Protein AF-A0A450ZTS2-F1 (afdb_monomer_lite)

Sequence (269 aa):
MDINILQTMALLKTNWDKPERKDYMELFVPIVIQCIRLLEHEEVSSPSVQKQLTKHFGLSVPSNIVENILKRIQKRELLSAKNKILYRDNDAILYYENKNQFVTKRDGVVREYENLIRELSKFAKEHYQLTWNDTYTERCLFEYLDINGITIISSLTSGVPLKQVLRKGKEVKKDLFVVANFILETEKNRRDIFQYFDSIVQGNILASSIYLPDVGRVQKNSLTPNSTLILRLLYFLWVMQEKLSSKHARSCYYCWKVTMVGYIVLSTH

Structure (mmCIF, N/CA/C/O backbone):
data_AF-A0A450ZTS2-F1
#
_entry.id   AF-A0A450ZTS2-F1
#
loop_
_atom_site.group_PDB
_atom_site.id
_atom_site.type_symbol
_atom_site.label_atom_id
_atom_site.label_alt_id
_atom_site.label_comp_id
_atom_site.label_asym_id
_atom_site.label_entity_id
_atom_site.label_seq_id
_atom_site.pdbx_PDB_ins_code
_atom_site.Cartn_x
_atom_site.Cartn_y
_atom_site.Cartn_z
_atom_site.occupancy
_atom_site.B_iso_or_equiv
_atom_site.auth_seq_id
_atom_site.auth_comp_id
_atom_site.auth_asym_id
_atom_site.auth_atom_id
_atom_site.pdbx_PDB_model_num
ATOM 1 N N . MET A 1 1 ? 14.021 -0.660 4.573 1.00 65.06 1 MET A N 1
ATOM 2 C CA . MET A 1 1 ? 13.148 0.124 3.668 1.00 65.06 1 MET A CA 1
ATOM 3 C C . MET A 1 1 ? 11.869 -0.680 3.536 1.00 65.06 1 MET A C 1
ATOM 5 O O . MET A 1 1 ? 11.498 -1.104 2.453 1.00 65.06 1 MET A O 1
ATOM 9 N N . ASP A 1 2 ? 11.281 -1.018 4.671 1.00 77.25 2 ASP A N 1
ATOM 10 C CA . ASP A 1 2 ? 10.356 -2.139 4.740 1.00 77.25 2 ASP A CA 1
ATOM 11 C C . ASP A 1 2 ? 9.094 -1.521 5.300 1.00 77.25 2 ASP A C 1
ATOM 13 O O . ASP A 1 2 ? 9.140 -0.892 6.359 1.00 77.25 2 ASP A O 1
ATOM 17 N N . ILE A 1 3 ? 8.023 -1.587 4.521 1.00 81.19 3 ILE A N 1
ATOM 18 C CA . ILE A 1 3 ? 6.712 -1.131 4.955 1.00 81.19 3 ILE A CA 1
ATOM 19 C C . ILE A 1 3 ? 5.779 -2.332 4.964 1.00 81.19 3 ILE A C 1
ATOM 21 O O . ILE A 1 3 ? 5.902 -3.244 4.141 1.00 81.19 3 ILE A O 1
ATOM 25 N N . ASN A 1 4 ? 4.854 -2.356 5.913 1.00 81.38 4 ASN A N 1
ATOM 26 C CA . ASN A 1 4 ? 3.885 -3.434 5.990 1.00 81.38 4 ASN A CA 1
ATOM 27 C C . ASN A 1 4 ? 2.851 -3.328 4.855 1.00 81.38 4 ASN A C 1
ATOM 29 O O . ASN A 1 4 ? 2.799 -2.371 4.068 1.00 81.38 4 ASN A O 1
ATOM 33 N N . ILE A 1 5 ? 2.005 -4.349 4.759 1.00 81.12 5 ILE A N 1
ATOM 34 C CA . ILE A 1 5 ? 1.025 -4.440 3.682 1.00 81.12 5 ILE A CA 1
ATOM 35 C C . ILE A 1 5 ? -0.023 -3.319 3.756 1.00 81.12 5 ILE A C 1
ATOM 37 O O . ILE A 1 5 ? -0.417 -2.793 2.720 1.00 81.12 5 ILE A O 1
ATOM 41 N N . LEU A 1 6 ? -0.429 -2.887 4.956 1.00 82.81 6 LEU A N 1
ATOM 42 C CA . LEU A 1 6 ? -1.417 -1.818 5.146 1.00 82.81 6 LEU A CA 1
ATOM 43 C C . LEU A 1 6 ? -0.865 -0.449 4.722 1.00 82.81 6 LEU A C 1
ATOM 45 O O . LEU A 1 6 ? -1.539 0.302 4.014 1.00 82.81 6 LEU A O 1
ATOM 49 N N . GLN A 1 7 ? 0.388 -0.160 5.071 1.00 87.31 7 GLN A N 1
ATOM 50 C CA . GLN A 1 7 ? 1.131 1.009 4.600 1.00 87.31 7 GLN A CA 1
ATOM 51 C C . GLN A 1 7 ? 1.275 0.985 3.076 1.00 87.31 7 GLN A C 1
ATOM 53 O O . GLN A 1 7 ? 1.090 2.007 2.417 1.00 87.31 7 GLN A O 1
ATOM 58 N N . THR A 1 8 ? 1.535 -0.187 2.491 1.00 86.12 8 THR A N 1
ATOM 59 C CA . THR A 1 8 ? 1.580 -0.343 1.032 1.00 86.12 8 THR A CA 1
ATOM 60 C C . THR A 1 8 ? 0.238 -0.004 0.384 1.00 86.12 8 THR A C 1
ATOM 62 O O . THR A 1 8 ? 0.218 0.670 -0.647 1.00 86.12 8 THR A O 1
ATOM 65 N N . MET A 1 9 ? -0.889 -0.388 0.995 1.00 85.56 9 MET A N 1
ATOM 66 C CA . MET A 1 9 ? -2.215 -0.004 0.500 1.00 85.56 9 MET A CA 1
ATOM 67 C C . MET A 1 9 ? -2.402 1.514 0.507 1.00 85.56 9 MET A C 1
ATOM 69 O O . MET A 1 9 ? -2.724 2.096 -0.531 1.00 85.56 9 MET A O 1
ATOM 73 N N . ALA A 1 10 ? -2.133 2.174 1.633 1.00 87.00 10 ALA A N 1
ATOM 74 C CA . ALA A 1 10 ? -2.214 3.632 1.711 1.00 87.00 10 ALA A CA 1
ATOM 75 C C . ALA A 1 10 ? -1.299 4.314 0.674 1.00 87.00 10 ALA A C 1
ATOM 77 O O . ALA A 1 10 ? -1.728 5.235 -0.021 1.00 87.00 10 ALA A O 1
ATOM 78 N N . LEU A 1 11 ? -0.083 3.798 0.473 1.00 90.06 11 LEU A N 1
ATOM 79 C CA . LEU A 1 11 ? 0.853 4.309 -0.530 1.00 90.06 11 LEU A CA 1
ATOM 80 C C . LEU A 1 11 ? 0.322 4.169 -1.966 1.00 90.06 11 LEU A C 1
ATOM 82 O O . LEU A 1 11 ? 0.472 5.089 -2.776 1.00 90.06 11 LEU A O 1
ATOM 86 N N . LEU A 1 12 ? -0.330 3.049 -2.294 1.00 86.38 12 LEU A N 1
ATOM 87 C CA . LEU A 1 12 ? -0.992 2.862 -3.589 1.00 86.38 12 LEU A CA 1
ATOM 88 C C . LEU A 1 12 ? -2.111 3.885 -3.795 1.00 86.38 12 LEU A C 1
ATOM 90 O O . LEU A 1 12 ? -2.248 4.424 -4.897 1.00 86.38 12 LEU A O 1
ATOM 94 N N . LYS A 1 13 ? -2.864 4.220 -2.741 1.00 85.75 13 LYS A N 1
ATOM 95 C CA . LYS A 1 13 ? -3.858 5.293 -2.808 1.00 85.75 13 LYS A CA 1
ATOM 96 C C . LYS A 1 13 ? -3.215 6.664 -3.028 1.00 85.75 13 LYS A C 1
ATOM 98 O O . LYS A 1 13 ? -3.657 7.402 -3.906 1.00 85.75 13 LYS A O 1
ATOM 103 N N . THR A 1 14 ? -2.125 6.989 -2.339 1.00 86.31 14 THR A N 1
ATOM 104 C CA . THR A 1 14 ? -1.389 8.241 -2.584 1.00 86.31 14 THR A CA 1
ATOM 105 C C . THR A 1 14 ? -0.875 8.328 -4.027 1.00 86.31 14 THR A C 1
ATOM 107 O O . THR A 1 14 ? -0.921 9.391 -4.651 1.00 86.31 14 THR A O 1
ATOM 110 N N . ASN A 1 15 ? -0.421 7.209 -4.604 1.00 83.88 15 ASN A N 1
ATOM 111 C CA . ASN A 1 15 ? -0.039 7.149 -6.017 1.00 83.88 15 ASN A CA 1
ATOM 112 C C . ASN A 1 15 ? -1.241 7.346 -6.948 1.00 83.88 15 ASN A C 1
ATOM 114 O O . ASN A 1 15 ? -1.098 7.984 -7.994 1.00 83.88 15 ASN A O 1
ATOM 118 N N . TRP A 1 16 ? -2.419 6.850 -6.560 1.00 80.12 16 TRP A N 1
ATOM 11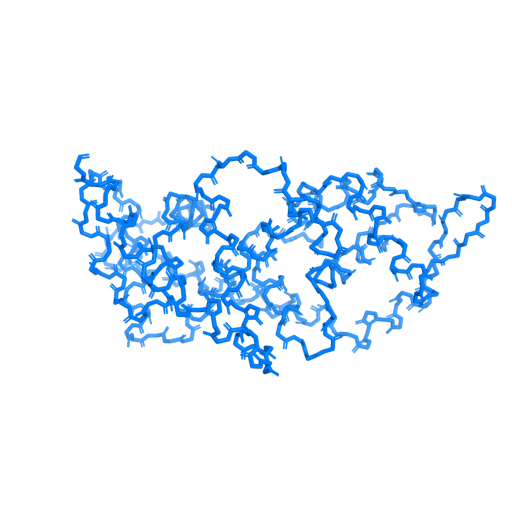9 C CA . TRP A 1 16 ? -3.655 7.062 -7.306 1.00 80.12 16 TRP A CA 1
ATOM 120 C C . TRP A 1 16 ? -4.045 8.519 -7.364 1.00 80.12 16 TRP A C 1
ATOM 122 O O . TRP A 1 16 ? -4.555 8.946 -8.383 1.00 80.12 16 TRP A O 1
ATOM 132 N N . ASP A 1 17 ? -3.818 9.328 -6.340 1.00 75.19 17 ASP A N 1
ATOM 133 C CA . ASP A 1 17 ? -4.311 10.709 -6.365 1.00 75.19 17 ASP A CA 1
ATOM 134 C C . ASP A 1 17 ? -3.565 11.623 -7.336 1.00 75.19 17 ASP A C 1
ATOM 136 O O . ASP A 1 17 ? -4.068 12.692 -7.687 1.00 75.19 17 ASP A O 1
ATOM 140 N N . LYS A 1 18 ? -2.441 11.156 -7.892 1.00 72.38 18 LYS A N 1
ATOM 141 C CA . LYS A 1 18 ? -1.689 11.894 -8.904 1.00 72.38 18 LYS A CA 1
ATOM 142 C C . LYS A 1 18 ? -2.529 12.142 -10.173 1.00 72.38 18 LYS A C 1
ATOM 144 O O . LYS A 1 18 ? -3.159 11.210 -10.694 1.00 72.38 18 LYS A O 1
ATOM 149 N N . PRO A 1 19 ? -2.520 13.374 -10.713 1.00 61.62 19 PRO A N 1
ATOM 150 C CA . PRO A 1 19 ? -3.259 13.719 -11.929 1.00 61.62 19 PRO A CA 1
ATOM 151 C C . PRO A 1 19 ? -2.669 13.079 -13.197 1.00 61.62 19 PRO A C 1
ATOM 153 O O . PRO A 1 19 ? -3.394 12.841 -14.151 1.00 61.62 19 PRO A O 1
ATOM 156 N N . GLU A 1 20 ? -1.379 12.744 -13.194 1.00 63.22 20 GLU A N 1
ATOM 157 C CA . GLU A 1 20 ? -0.621 12.273 -14.368 1.00 63.22 20 GLU A CA 1
ATOM 158 C C . GLU A 1 20 ? -0.814 10.780 -14.699 1.00 63.22 20 GLU A C 1
ATOM 160 O O . GLU A 1 20 ? -0.213 10.262 -15.645 1.00 63.22 20 GLU A O 1
ATOM 165 N N . ARG A 1 21 ? -1.628 10.056 -13.921 1.00 66.44 21 ARG A N 1
ATOM 166 C CA . ARG A 1 21 ? -1.840 8.616 -14.113 1.00 66.44 21 ARG A CA 1
ATOM 167 C C . ARG A 1 21 ? -2.665 8.341 -15.372 1.00 66.44 21 ARG A C 1
ATOM 169 O O . ARG A 1 21 ? -3.696 8.968 -15.599 1.00 66.44 21 ARG A O 1
ATOM 176 N N . LYS A 1 22 ? -2.231 7.362 -16.164 1.00 64.81 22 LYS A N 1
ATOM 177 C CA . LYS A 1 22 ? -2.916 6.948 -17.401 1.00 64.81 22 LYS A CA 1
ATOM 178 C C . LYS A 1 22 ? -3.795 5.714 -17.207 1.00 64.81 22 LYS A C 1
ATOM 180 O O . LYS A 1 22 ? -4.845 5.608 -17.826 1.00 64.81 22 LYS A O 1
ATOM 185 N N . ASP A 1 23 ? -3.369 4.798 -16.343 1.00 71.69 23 ASP A N 1
ATOM 186 C CA . ASP A 1 23 ? -4.079 3.565 -16.006 1.00 71.69 23 ASP A CA 1
ATOM 187 C C . ASP A 1 23 ? -3.693 3.089 -14.595 1.00 71.69 23 ASP A C 1
ATOM 189 O O . ASP A 1 23 ? -2.959 3.767 -13.878 1.00 71.69 23 ASP A O 1
ATOM 193 N N . TYR A 1 24 ? -4.210 1.938 -14.167 1.00 72.88 24 TYR A N 1
ATOM 194 C CA . TYR A 1 24 ? -3.949 1.387 -12.836 1.00 72.88 24 TYR A CA 1
ATOM 195 C C . TYR A 1 24 ? -2.559 0.756 -12.684 1.00 72.88 24 TYR A C 1
ATOM 197 O O . TYR A 1 24 ? -2.055 0.684 -11.567 1.00 72.88 24 TYR A O 1
ATOM 205 N N . MET A 1 25 ? -1.894 0.350 -13.772 1.00 79.06 25 MET A N 1
ATOM 206 C CA . MET A 1 25 ? -0.525 -0.181 -13.696 1.00 79.06 25 MET A CA 1
ATOM 207 C C . MET A 1 25 ? 0.465 0.910 -13.273 1.00 79.06 25 MET A C 1
ATOM 209 O O . MET A 1 25 ? 1.462 0.628 -12.608 1.00 79.06 25 MET A O 1
ATOM 213 N N . GLU A 1 26 ? 0.160 2.170 -13.595 1.00 82.06 26 GLU A N 1
ATOM 214 C CA . GLU A 1 26 ? 0.927 3.351 -13.177 1.00 82.06 26 GLU A CA 1
ATOM 215 C C . GLU A 1 26 ? 1.074 3.488 -11.655 1.00 82.06 26 GLU A C 1
ATOM 217 O O . GLU A 1 26 ? 2.061 4.053 -11.184 1.00 82.06 26 GLU A O 1
ATOM 222 N N . LEU A 1 27 ? 0.146 2.920 -10.878 1.00 83.31 27 LEU A N 1
ATOM 223 C CA . LEU A 1 27 ? 0.199 2.904 -9.412 1.00 83.31 27 LEU A CA 1
ATOM 224 C C . LEU A 1 27 ? 1.424 2.184 -8.863 1.00 83.31 27 LEU A C 1
ATOM 226 O O . LEU A 1 27 ? 1.979 2.578 -7.834 1.00 83.31 27 LEU A O 1
ATOM 230 N N . PHE A 1 28 ? 1.822 1.122 -9.557 1.00 87.88 28 PHE A N 1
ATOM 231 C CA . PHE A 1 28 ? 2.874 0.214 -9.130 1.00 87.88 28 PHE A CA 1
ATOM 232 C C . PHE A 1 28 ? 4.242 0.647 -9.642 1.00 87.88 28 PHE A C 1
ATOM 234 O O . PHE A 1 28 ? 5.249 0.229 -9.081 1.00 87.88 28 PHE A O 1
ATOM 241 N N . VAL A 1 29 ? 4.306 1.514 -10.660 1.00 92.12 29 VAL A N 1
ATOM 242 C CA . VAL A 1 29 ? 5.578 1.947 -11.255 1.00 92.12 29 VAL A CA 1
ATOM 243 C C . VAL A 1 29 ? 6.544 2.534 -10.214 1.00 92.12 29 VAL A C 1
ATOM 245 O O . VAL A 1 29 ? 7.682 2.069 -10.172 1.00 92.12 29 VAL A O 1
ATOM 248 N N . PRO A 1 30 ? 6.146 3.475 -9.331 1.00 92.69 30 PRO A N 1
ATOM 249 C CA . PRO A 1 30 ? 7.068 4.018 -8.334 1.00 92.69 30 PRO A CA 1
ATOM 250 C C . PRO A 1 30 ? 7.583 2.960 -7.349 1.00 92.69 30 PRO A C 1
ATOM 252 O O . PRO A 1 30 ? 8.737 3.017 -6.943 1.00 92.69 30 PRO A O 1
ATOM 255 N N . ILE A 1 31 ? 6.746 1.980 -6.996 1.00 92.94 31 ILE A N 1
ATOM 256 C CA . ILE A 1 31 ? 7.109 0.882 -6.090 1.00 92.94 31 ILE A CA 1
ATOM 257 C C . ILE A 1 31 ? 8.092 -0.072 -6.782 1.00 92.94 31 ILE A C 1
ATOM 259 O O . ILE A 1 31 ? 9.118 -0.429 -6.211 1.00 92.94 31 ILE A O 1
ATOM 263 N N . VAL A 1 32 ? 7.826 -0.438 -8.039 1.00 95.12 32 VAL A N 1
ATOM 264 C CA . VAL A 1 32 ? 8.713 -1.312 -8.818 1.00 95.12 32 VAL A CA 1
ATOM 265 C C . VAL A 1 32 ? 10.077 -0.661 -9.051 1.00 95.12 32 VAL A C 1
ATOM 267 O O . VAL A 1 32 ? 11.090 -1.348 -8.961 1.00 95.12 32 VAL A O 1
ATOM 270 N N . ILE A 1 33 ? 10.133 0.653 -9.283 1.00 95.62 33 ILE A N 1
ATOM 271 C CA . ILE A 1 33 ? 11.403 1.388 -9.405 1.00 95.62 33 ILE A CA 1
ATOM 272 C C . ILE A 1 33 ? 12.232 1.282 -8.117 1.00 95.62 33 ILE A C 1
ATOM 274 O O . ILE A 1 33 ? 13.426 0.992 -8.186 1.00 95.62 33 ILE A O 1
ATOM 278 N N . GLN A 1 34 ? 11.603 1.401 -6.945 1.00 94.19 34 GLN A N 1
ATOM 279 C CA . GLN A 1 34 ? 12.300 1.196 -5.669 1.00 94.19 34 GLN A CA 1
ATOM 280 C C . GLN A 1 34 ? 12.817 -0.234 -5.525 1.00 94.19 34 GLN A C 1
ATOM 282 O O . GLN A 1 34 ? 13.963 -0.440 -5.134 1.00 94.19 34 GLN A O 1
ATOM 287 N N . CYS A 1 35 ? 12.012 -1.231 -5.899 1.00 95.00 35 CYS A N 1
ATOM 288 C CA . CYS A 1 35 ? 12.448 -2.625 -5.916 1.00 95.00 35 CYS A CA 1
ATOM 289 C C . CYS A 1 35 ? 13.667 -2.844 -6.825 1.00 95.00 35 CYS A C 1
ATOM 291 O O . CYS A 1 35 ? 14.579 -3.569 -6.440 1.00 95.00 35 CYS A O 1
ATOM 293 N N . ILE A 1 36 ? 13.714 -2.195 -7.994 1.00 96.62 36 ILE A N 1
ATOM 294 C CA . ILE A 1 36 ? 14.863 -2.242 -8.913 1.00 96.62 36 ILE A CA 1
ATOM 295 C C . ILE A 1 36 ? 16.114 -1.634 -8.265 1.00 96.62 36 ILE A C 1
ATOM 297 O O . ILE A 1 36 ? 17.208 -2.189 -8.387 1.00 96.62 36 ILE A O 1
ATOM 301 N N . ARG A 1 37 ? 15.971 -0.520 -7.538 1.00 93.88 37 ARG A N 1
ATOM 302 C CA . ARG A 1 37 ? 17.083 0.128 -6.825 1.00 93.88 37 ARG A CA 1
ATOM 303 C C . ARG A 1 37 ? 17.674 -0.755 -5.723 1.00 93.88 37 ARG A C 1
ATOM 305 O O . ARG A 1 37 ? 18.867 -0.686 -5.453 1.00 93.88 37 ARG A O 1
ATOM 312 N N . LEU A 1 38 ? 16.848 -1.593 -5.102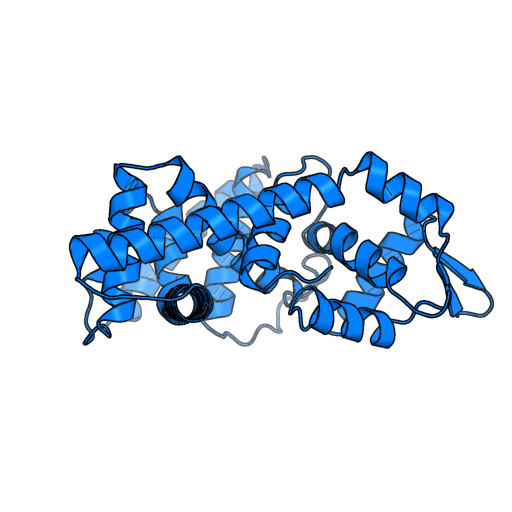 1.00 92.62 38 LEU A N 1
ATOM 313 C CA . LEU A 1 38 ? 17.260 -2.526 -4.049 1.00 92.62 38 LEU A CA 1
ATOM 314 C C . LEU A 1 38 ? 17.912 -3.814 -4.571 1.00 92.62 38 LEU A C 1
ATOM 316 O O . LEU A 1 38 ? 18.334 -4.645 -3.768 1.00 92.62 38 LEU A O 1
ATOM 320 N N . LEU A 1 39 ? 17.978 -4.021 -5.890 1.00 95.00 39 LEU A N 1
ATOM 321 C CA . LEU A 1 39 ? 18.657 -5.186 -6.452 1.00 95.00 39 LEU A CA 1
ATOM 322 C C . LEU A 1 39 ? 20.164 -5.129 -6.173 1.00 95.00 39 LEU A C 1
ATOM 324 O O . LEU A 1 39 ? 20.788 -4.070 -6.270 1.00 95.00 39 LEU A O 1
ATOM 328 N N . GLU A 1 40 ? 20.734 -6.291 -5.857 1.00 90.75 40 GLU A N 1
ATOM 329 C CA . GLU A 1 40 ? 22.172 -6.471 -5.612 1.00 90.75 40 GLU A CA 1
ATOM 330 C C . GLU A 1 40 ? 22.994 -6.288 -6.894 1.00 90.75 40 GLU A C 1
ATOM 332 O O . GLU A 1 40 ? 24.114 -5.786 -6.856 1.00 90.75 40 GLU A O 1
ATOM 337 N N . HIS A 1 41 ? 22.413 -6.649 -8.037 1.00 92.06 41 HIS A N 1
ATOM 338 C CA . HIS A 1 41 ? 23.028 -6.537 -9.354 1.00 92.06 41 HIS A CA 1
ATOM 339 C C . HIS A 1 41 ? 22.265 -5.537 -10.226 1.00 92.06 41 HIS A C 1
ATOM 341 O O . HIS A 1 41 ? 21.083 -5.268 -10.005 1.00 92.06 41 HIS A O 1
ATOM 347 N N . GLU A 1 42 ? 22.945 -4.992 -11.235 1.00 93.38 42 GLU A N 1
ATOM 348 C CA . GLU A 1 42 ? 22.344 -4.047 -12.185 1.00 93.38 42 GLU A CA 1
ATOM 349 C C . GLU A 1 42 ? 21.330 -4.707 -13.124 1.00 93.38 42 GLU A C 1
ATOM 351 O O . GLU A 1 42 ? 20.466 -4.026 -13.677 1.00 93.38 42 GLU A O 1
ATOM 356 N N . GLU A 1 43 ? 21.429 -6.027 -13.286 1.00 96.00 43 GLU A N 1
ATOM 357 C CA . GLU A 1 43 ? 20.511 -6.827 -14.085 1.00 96.00 43 GLU A CA 1
ATOM 358 C C . GLU A 1 43 ? 19.121 -6.875 -13.449 1.00 96.00 43 GLU A C 1
ATOM 360 O O . GLU A 1 43 ? 18.922 -7.282 -12.299 1.00 96.00 43 GLU A O 1
ATOM 365 N N . VAL A 1 44 ? 18.127 -6.484 -14.240 1.00 97.25 44 VAL A N 1
ATOM 366 C CA . VAL A 1 44 ? 16.729 -6.424 -13.835 1.00 97.25 44 VAL A CA 1
ATOM 367 C C . VAL A 1 44 ? 15.971 -7.569 -14.485 1.00 97.25 44 VAL A C 1
ATOM 369 O O . VAL A 1 44 ? 15.891 -7.687 -15.706 1.00 97.25 44 VAL A O 1
ATOM 372 N N . SER A 1 45 ? 15.352 -8.398 -13.651 1.00 95.31 45 SER A N 1
ATOM 373 C CA . SER A 1 45 ? 14.499 -9.498 -14.089 1.00 95.31 45 SER A CA 1
ATOM 374 C C . SER A 1 45 ? 13.168 -9.444 -13.348 1.00 95.31 45 SER A C 1
ATOM 376 O O . SER A 1 45 ? 13.084 -8.935 -12.229 1.00 95.31 45 SER A O 1
ATOM 378 N N . SER A 1 46 ? 12.115 -9.990 -13.952 1.00 94.12 46 SER A N 1
ATOM 379 C CA . SER A 1 46 ? 10.824 -10.093 -13.268 1.00 94.12 46 SER A CA 1
ATOM 380 C C . SER A 1 46 ? 10.919 -10.879 -11.945 1.00 94.12 46 SER A C 1
ATOM 382 O O . SER A 1 46 ? 10.483 -10.340 -10.924 1.00 94.12 46 SER A O 1
ATOM 384 N N . PRO A 1 47 ? 11.576 -12.060 -11.881 1.00 93.62 47 PRO A N 1
ATOM 385 C CA . PRO A 1 47 ? 11.719 -12.799 -10.624 1.00 93.62 47 PRO A CA 1
ATOM 386 C C . PRO A 1 47 ? 12.456 -12.021 -9.530 1.00 93.62 47 PRO A C 1
ATOM 388 O O . PRO A 1 47 ? 12.041 -12.045 -8.368 1.00 93.62 47 PRO A O 1
ATOM 391 N N . SER A 1 48 ? 13.528 -11.299 -9.882 1.00 95.62 48 SER A N 1
ATOM 392 C CA . SER A 1 48 ? 14.278 -10.511 -8.898 1.00 95.62 48 SER A CA 1
ATOM 393 C C . SER A 1 48 ? 13.433 -9.362 -8.342 1.00 95.62 48 SER A C 1
ATOM 395 O O . SER A 1 48 ? 13.417 -9.148 -7.131 1.00 95.62 48 SER A O 1
ATOM 397 N N . VAL A 1 49 ? 12.643 -8.696 -9.186 1.00 95.75 49 VAL A N 1
ATOM 398 C CA . VAL A 1 49 ? 11.708 -7.642 -8.766 1.00 95.75 49 VAL A CA 1
ATOM 399 C C . VAL A 1 49 ? 10.546 -8.194 -7.933 1.00 95.75 49 VAL A C 1
ATOM 401 O O . VAL A 1 49 ? 10.213 -7.597 -6.911 1.00 95.75 49 VAL A O 1
ATOM 404 N N . GLN A 1 50 ? 9.956 -9.339 -8.301 1.00 89.25 50 GLN A N 1
ATOM 405 C CA . GLN A 1 50 ? 8.902 -9.994 -7.508 1.00 89.25 50 GLN A CA 1
ATOM 406 C C . GLN A 1 50 ? 9.372 -10.280 -6.079 1.00 89.25 50 GLN A C 1
ATOM 408 O O . GLN A 1 50 ? 8.659 -9.975 -5.121 1.00 89.25 50 GLN A O 1
ATOM 413 N N . LYS A 1 51 ? 10.598 -10.801 -5.926 1.00 89.69 51 LYS A N 1
ATOM 414 C CA . LYS A 1 51 ? 11.196 -11.057 -4.610 1.00 89.69 51 LYS A CA 1
ATOM 415 C C . LYS A 1 51 ? 11.265 -9.780 -3.769 1.00 89.69 51 LYS A C 1
ATOM 417 O O . LYS A 1 51 ? 10.907 -9.810 -2.594 1.00 89.69 51 LYS A O 1
ATOM 422 N N . GLN A 1 52 ? 11.677 -8.660 -4.365 1.00 94.00 52 GLN A N 1
ATOM 423 C CA . GLN A 1 52 ? 11.745 -7.376 -3.662 1.00 94.00 52 GLN A CA 1
ATOM 424 C C . GLN A 1 52 ? 10.357 -6.802 -3.341 1.00 94.00 52 GLN A C 1
ATOM 426 O O . GLN A 1 52 ? 10.170 -6.261 -2.254 1.00 94.00 52 GLN A O 1
ATOM 431 N N . LEU A 1 53 ? 9.374 -6.951 -4.237 1.00 84.62 53 LEU A N 1
ATOM 432 C CA . LEU A 1 53 ? 7.986 -6.531 -3.999 1.00 84.62 53 LEU A CA 1
ATOM 433 C C . LEU A 1 53 ? 7.378 -7.258 -2.797 1.00 84.62 53 LEU A C 1
ATOM 435 O O . LEU A 1 53 ? 6.780 -6.629 -1.926 1.00 84.62 53 LEU A O 1
ATOM 439 N N . THR A 1 54 ? 7.568 -8.574 -2.716 1.00 80.62 54 THR A N 1
ATOM 440 C CA . THR A 1 54 ? 7.082 -9.355 -1.575 1.00 80.62 54 THR A CA 1
ATOM 441 C C . THR A 1 54 ? 7.839 -8.994 -0.301 1.00 80.62 54 THR A C 1
ATOM 443 O O . THR A 1 54 ? 7.213 -8.767 0.730 1.00 80.62 54 THR A O 1
ATOM 446 N N . LYS A 1 55 ? 9.170 -8.877 -0.368 1.00 84.38 55 LYS A N 1
ATOM 447 C CA . LYS A 1 55 ? 10.010 -8.594 0.802 1.00 84.38 55 LYS A CA 1
ATOM 448 C C . LYS A 1 55 ? 9.755 -7.212 1.414 1.00 84.38 55 LYS A C 1
ATOM 450 O O . LYS A 1 55 ? 9.648 -7.110 2.628 1.00 84.38 55 LYS A O 1
ATOM 455 N N . HIS A 1 56 ? 9.684 -6.163 0.595 1.00 86.56 56 HIS A N 1
ATOM 456 C CA . HIS A 1 56 ? 9.670 -4.775 1.079 1.00 86.56 56 HIS A CA 1
ATOM 457 C C . HIS A 1 56 ? 8.278 -4.134 1.117 1.00 86.56 56 HIS A C 1
ATOM 459 O O . HIS A 1 56 ? 8.103 -3.126 1.799 1.00 86.56 56 HIS A O 1
ATOM 465 N N . PHE A 1 57 ? 7.307 -4.708 0.396 1.00 82.25 57 PHE A N 1
ATOM 466 C CA . PHE A 1 57 ? 5.950 -4.163 0.260 1.00 82.25 57 PHE A CA 1
ATOM 467 C C . PHE A 1 57 ? 4.842 -5.199 0.528 1.00 82.25 57 PHE A C 1
ATOM 469 O O . PHE A 1 57 ? 3.659 -4.877 0.451 1.00 82.25 57 PHE A O 1
ATOM 476 N N . GLY A 1 58 ? 5.184 -6.466 0.797 1.00 76.88 58 GLY A N 1
ATOM 477 C CA . GLY A 1 58 ? 4.203 -7.537 1.012 1.00 76.88 58 GLY A CA 1
ATOM 478 C C . GLY A 1 58 ? 3.348 -7.878 -0.218 1.00 76.88 58 GLY A C 1
ATOM 479 O O . GLY A 1 58 ? 2.347 -8.582 -0.094 1.00 76.88 58 GLY A O 1
ATOM 480 N N . LEU A 1 59 ? 3.708 -7.388 -1.411 1.00 78.88 59 LEU A N 1
ATOM 481 C CA . LEU A 1 59 ? 2.929 -7.592 -2.634 1.00 78.88 59 LEU A CA 1
ATOM 482 C C . LEU A 1 59 ? 3.374 -8.863 -3.363 1.00 78.88 59 LEU A C 1
ATOM 484 O O . LEU A 1 59 ? 4.529 -8.993 -3.774 1.00 78.88 59 LEU A O 1
ATOM 488 N N . SER A 1 60 ? 2.429 -9.778 -3.584 1.00 75.88 60 SER A N 1
ATOM 489 C CA . SER A 1 60 ? 2.622 -10.956 -4.436 1.00 75.88 60 SER A CA 1
ATOM 490 C C . SER A 1 60 ? 2.089 -10.673 -5.840 1.00 75.88 60 SER A C 1
ATOM 492 O O . SER A 1 60 ? 0.923 -10.897 -6.144 1.00 75.88 60 SER A O 1
ATOM 494 N N . VAL A 1 61 ? 2.930 -10.100 -6.700 1.00 77.19 61 VAL A N 1
ATOM 495 C CA . VAL A 1 61 ? 2.528 -9.704 -8.059 1.00 77.19 61 VAL A CA 1
ATOM 496 C C . VAL A 1 61 ? 2.914 -10.793 -9.060 1.00 77.19 61 VAL A C 1
ATOM 498 O O . VAL A 1 61 ? 4.069 -11.207 -9.038 1.00 77.19 61 VAL A O 1
ATOM 501 N N . PRO A 1 62 ? 2.028 -11.237 -9.972 1.00 78.81 62 PRO A N 1
ATOM 502 C CA . PRO A 1 62 ? 2.377 -12.203 -11.018 1.00 78.81 62 PRO A CA 1
ATOM 503 C C . PRO A 1 62 ? 3.476 -11.708 -11.981 1.00 78.81 62 PRO A C 1
ATOM 505 O O . PRO A 1 62 ? 3.515 -10.528 -12.335 1.00 78.81 62 PRO A O 1
ATOM 508 N N . SER A 1 63 ? 4.344 -12.614 -12.458 1.00 83.88 63 SER A N 1
ATOM 509 C CA . SER A 1 63 ? 5.528 -12.259 -13.273 1.00 83.88 63 SER A CA 1
ATOM 510 C C . SER A 1 63 ? 5.166 -11.511 -14.557 1.00 83.88 63 SER A C 1
ATOM 512 O O . SER A 1 63 ? 5.789 -10.511 -14.894 1.00 83.88 63 SER A O 1
ATOM 514 N N . ASN A 1 64 ? 4.111 -11.938 -15.250 1.00 82.12 64 ASN A N 1
ATOM 515 C CA . ASN A 1 64 ? 3.628 -11.280 -16.465 1.00 82.12 64 ASN A CA 1
ATOM 516 C C . ASN A 1 64 ? 3.223 -9.812 -16.225 1.00 82.12 64 ASN A C 1
ATOM 518 O O . ASN A 1 64 ? 3.396 -8.967 -17.105 1.00 82.12 64 ASN A O 1
ATOM 522 N N . ILE A 1 65 ? 2.699 -9.489 -15.039 1.00 81.56 65 ILE A N 1
ATOM 523 C CA . ILE A 1 65 ? 2.356 -8.113 -14.681 1.00 81.56 65 ILE A CA 1
ATOM 524 C C . ILE A 1 65 ? 3.617 -7.303 -14.384 1.00 81.56 65 ILE A C 1
ATOM 526 O O . ILE A 1 65 ? 3.750 -6.183 -14.880 1.00 81.56 65 ILE A O 1
ATOM 530 N N . VAL A 1 66 ? 4.572 -7.884 -13.654 1.00 90.75 66 VAL A N 1
ATOM 531 C CA . VAL A 1 66 ? 5.877 -7.252 -13.418 1.00 90.75 66 VAL A CA 1
ATOM 532 C C . VAL A 1 66 ? 6.585 -6.960 -14.742 1.00 90.75 66 VAL A C 1
ATOM 534 O O . VAL A 1 66 ? 7.037 -5.839 -14.945 1.00 90.75 66 VAL A O 1
ATOM 537 N N . GLU A 1 67 ? 6.593 -7.892 -15.695 1.00 92.06 67 GLU A N 1
ATOM 538 C CA . GLU A 1 67 ? 7.143 -7.672 -17.041 1.00 92.06 67 GLU A CA 1
ATOM 539 C C . GLU A 1 67 ? 6.466 -6.510 -17.780 1.00 92.06 67 GLU A C 1
ATOM 541 O O . GLU A 1 67 ? 7.134 -5.707 -18.436 1.00 92.06 67 GLU A O 1
ATOM 546 N N . ASN A 1 68 ? 5.142 -6.384 -17.671 1.00 89.38 68 ASN A N 1
ATOM 547 C CA . ASN A 1 68 ? 4.413 -5.267 -18.270 1.00 89.38 68 ASN A CA 1
ATOM 548 C C . ASN A 1 68 ? 4.784 -3.926 -17.623 1.00 89.38 68 ASN A C 1
ATOM 550 O O . ASN A 1 68 ? 4.911 -2.923 -18.330 1.00 89.38 68 ASN A O 1
ATOM 554 N N . ILE A 1 69 ? 5.003 -3.903 -16.306 1.00 92.44 69 ILE A N 1
ATOM 555 C CA . ILE A 1 69 ? 5.486 -2.714 -15.595 1.00 92.44 69 ILE A CA 1
ATOM 556 C C . ILE A 1 69 ? 6.934 -2.400 -16.003 1.00 92.44 69 ILE A C 1
ATOM 558 O O . ILE A 1 69 ? 7.235 -1.250 -16.319 1.00 92.44 69 ILE A O 1
ATOM 562 N N . LEU A 1 70 ? 7.810 -3.403 -16.109 1.00 95.50 70 LEU A N 1
ATOM 563 C CA . LEU A 1 70 ? 9.194 -3.233 -16.568 1.00 95.50 70 LEU A CA 1
ATOM 564 C C . LEU A 1 70 ? 9.266 -2.639 -17.977 1.00 95.50 70 LEU A C 1
ATOM 566 O O . LEU A 1 70 ? 10.029 -1.704 -18.201 1.00 95.50 70 LEU A O 1
ATOM 570 N N . LYS A 1 71 ? 8.408 -3.077 -18.908 1.00 92.69 71 LYS A N 1
ATOM 571 C CA . LYS A 1 71 ? 8.301 -2.468 -20.249 1.00 92.69 71 LYS A CA 1
ATOM 572 C C . LYS A 1 71 ? 7.916 -0.987 -20.190 1.00 92.69 71 LYS A C 1
ATOM 574 O O . LYS A 1 71 ? 8.376 -0.197 -21.010 1.00 92.69 71 LYS A O 1
ATOM 579 N N . ARG A 1 72 ? 7.066 -0.584 -19.239 1.00 91.44 72 ARG A N 1
ATOM 580 C CA . ARG A 1 72 ? 6.694 0.832 -19.042 1.00 91.44 72 ARG A CA 1
ATOM 581 C C . ARG A 1 72 ? 7.843 1.644 -18.465 1.00 91.44 72 ARG A C 1
ATOM 583 O O . ARG A 1 72 ? 8.028 2.782 -18.877 1.00 91.44 72 ARG A O 1
ATOM 590 N N . ILE A 1 73 ? 8.600 1.064 -17.539 1.00 94.69 73 ILE A N 1
ATOM 591 C CA . ILE A 1 73 ? 9.790 1.684 -16.948 1.00 94.69 73 ILE A CA 1
ATOM 592 C C . ILE A 1 73 ? 10.884 1.839 -18.014 1.00 94.69 73 ILE A C 1
ATOM 594 O O . ILE A 1 73 ? 11.466 2.912 -18.136 1.00 94.69 73 ILE A O 1
ATOM 598 N N . GLN A 1 74 ? 11.088 0.825 -18.856 1.00 94.94 74 GLN A N 1
ATOM 599 C CA . GLN A 1 74 ? 12.007 0.881 -19.993 1.00 94.94 74 GLN A CA 1
ATOM 600 C C . GLN A 1 74 ? 11.633 1.997 -20.981 1.00 94.94 74 GLN A C 1
ATOM 602 O O . GLN A 1 74 ? 12.497 2.740 -21.425 1.00 94.94 74 GLN A O 1
ATOM 607 N N . LYS A 1 75 ? 10.339 2.182 -21.279 1.00 91.94 75 LYS A N 1
ATOM 608 C CA . LYS A 1 75 ? 9.855 3.298 -22.120 1.00 91.94 75 LYS A CA 1
ATOM 609 C C . LYS A 1 75 ? 10.104 4.691 -21.526 1.00 91.94 75 LYS A C 1
ATOM 611 O O . LYS A 1 75 ? 9.924 5.673 -22.234 1.00 91.94 75 LYS A O 1
ATOM 616 N N . ARG A 1 76 ? 10.454 4.783 -20.241 1.00 92.25 76 ARG A N 1
ATOM 617 C CA . ARG A 1 76 ? 10.868 6.027 -19.570 1.00 92.25 76 ARG A CA 1
ATOM 618 C C . ARG A 1 76 ? 12.384 6.181 -19.516 1.00 92.25 76 ARG A C 1
ATOM 620 O O . ARG A 1 76 ? 12.853 7.038 -18.782 1.00 92.25 76 ARG A O 1
ATOM 627 N N . GLU A 1 77 ? 13.114 5.315 -20.217 1.00 94.44 77 GLU A N 1
ATOM 628 C CA . GLU A 1 77 ? 14.578 5.335 -20.292 1.00 94.44 77 GLU A CA 1
ATOM 629 C C . GLU A 1 77 ? 15.253 5.121 -18.926 1.00 94.44 77 GLU A C 1
ATOM 631 O O . GLU A 1 77 ? 16.414 5.442 -18.736 1.00 94.44 77 GLU A O 1
ATOM 636 N N . LEU A 1 78 ? 14.534 4.521 -17.968 1.00 95.88 78 LEU A N 1
ATOM 637 C CA . LEU A 1 78 ? 15.077 4.158 -16.651 1.00 95.88 78 LEU A CA 1
ATOM 638 C C . LEU A 1 78 ? 15.766 2.783 -16.660 1.00 95.88 78 LEU A C 1
ATOM 640 O O . LEU A 1 78 ? 16.452 2.413 -15.709 1.00 95.88 78 LEU A O 1
ATOM 644 N N . LEU A 1 79 ? 15.525 2.000 -17.714 1.00 96.88 79 LEU A N 1
ATOM 645 C CA . LEU A 1 79 ? 16.151 0.707 -17.967 1.00 96.88 79 LEU A CA 1
ATOM 646 C C . LEU A 1 79 ? 16.669 0.690 -19.402 1.00 96.88 79 LEU A C 1
ATOM 648 O O . LEU A 1 79 ? 15.943 1.069 -20.325 1.00 96.88 79 LEU A O 1
ATOM 652 N N . SER A 1 80 ? 17.871 0.162 -19.596 1.00 94.56 80 SER A N 1
ATOM 653 C CA . SER A 1 80 ? 18.437 -0.118 -20.914 1.00 94.56 80 SER A CA 1
ATOM 654 C C . SER A 1 80 ? 18.353 -1.614 -21.222 1.00 94.56 80 SER A C 1
ATOM 656 O O . SER A 1 80 ? 18.340 -2.445 -20.316 1.00 94.56 80 SER A O 1
ATOM 658 N N . ALA A 1 81 ? 18.253 -1.979 -22.501 1.00 93.44 81 ALA A N 1
ATOM 659 C CA . ALA A 1 81 ? 18.250 -3.377 -22.926 1.00 93.44 81 ALA A CA 1
ATOM 660 C C . ALA A 1 81 ? 19.511 -3.692 -23.727 1.00 93.44 81 ALA A C 1
ATOM 662 O O . ALA A 1 81 ? 19.766 -3.067 -24.756 1.00 93.44 81 ALA A O 1
ATOM 663 N N . LYS A 1 82 ? 20.256 -4.711 -23.297 1.00 93.00 82 LYS A N 1
ATOM 664 C CA . LYS A 1 82 ? 21.419 -5.245 -24.011 1.00 93.00 82 LYS A CA 1
ATOM 665 C C . LYS A 1 82 ? 21.287 -6.759 -24.082 1.00 93.00 82 LYS A C 1
ATOM 667 O O . LYS A 1 82 ? 21.105 -7.413 -23.064 1.00 93.00 82 LYS A O 1
ATOM 672 N N . ASN A 1 83 ? 21.320 -7.326 -25.288 1.00 91.12 83 ASN A N 1
ATOM 673 C CA . ASN A 1 83 ? 21.180 -8.774 -25.509 1.00 91.12 83 ASN A CA 1
ATOM 674 C C . ASN A 1 83 ? 19.937 -9.400 -24.838 1.00 91.12 83 ASN A C 1
ATOM 676 O O . ASN A 1 83 ? 20.001 -10.509 -24.322 1.00 91.12 83 ASN A O 1
ATOM 680 N N . LYS A 1 84 ? 18.795 -8.692 -24.859 1.00 88.31 84 LYS A N 1
ATOM 681 C CA . LYS A 1 84 ? 17.525 -9.073 -24.195 1.00 88.31 84 LYS A CA 1
ATOM 682 C C . LYS A 1 84 ? 17.556 -9.069 -22.656 1.00 88.31 84 LYS A C 1
ATOM 684 O O . LYS A 1 84 ? 16.549 -9.419 -22.049 1.00 88.31 84 LYS A O 1
ATOM 689 N N . ILE A 1 85 ? 18.651 -8.633 -22.040 1.00 93.56 85 ILE A N 1
ATOM 690 C CA . ILE A 1 85 ? 18.768 -8.423 -20.594 1.00 93.56 85 ILE A CA 1
ATOM 691 C C . ILE A 1 85 ? 18.524 -6.939 -20.305 1.00 93.56 85 ILE A C 1
ATOM 693 O O . ILE A 1 85 ? 18.998 -6.072 -21.046 1.00 93.56 85 ILE A O 1
ATOM 697 N N . LEU A 1 86 ? 17.739 -6.650 -19.265 1.00 96.75 86 LEU A N 1
ATOM 698 C CA . LEU A 1 86 ? 17.484 -5.287 -18.805 1.00 96.75 86 LEU A CA 1
ATOM 699 C C . LEU A 1 86 ? 18.525 -4.891 -17.761 1.00 96.75 86 LEU A C 1
ATOM 701 O O . LEU A 1 86 ? 18.785 -5.656 -16.837 1.00 96.75 86 LEU A O 1
ATOM 705 N N . TYR A 1 87 ? 19.058 -3.683 -17.879 1.00 97.19 87 TYR A N 1
ATOM 706 C CA . TYR A 1 87 ? 20.001 -3.090 -16.936 1.00 97.19 87 TYR A CA 1
ATOM 707 C C . TYR A 1 87 ? 19.421 -1.788 -16.399 1.00 97.19 87 TYR A C 1
ATOM 709 O O . TYR A 1 87 ? 18.848 -1.001 -17.161 1.00 97.19 87 TYR A O 1
ATOM 717 N N . ARG A 1 88 ? 19.538 -1.566 -15.089 1.00 96.31 88 ARG A N 1
ATOM 718 C CA . ARG A 1 88 ? 19.059 -0.330 -14.461 1.00 96.31 88 ARG A CA 1
ATOM 719 C C . ARG A 1 88 ? 19.984 0.847 -14.754 1.00 96.31 88 ARG A C 1
ATOM 721 O O . ARG A 1 88 ? 21.198 0.708 -14.673 1.00 96.31 88 ARG A O 1
ATOM 728 N N . ASP A 1 89 ? 19.397 2.004 -15.036 1.00 95.38 89 ASP A N 1
ATOM 729 C CA . ASP A 1 89 ? 20.116 3.276 -15.065 1.00 95.38 89 ASP A CA 1
ATOM 730 C C . ASP A 1 89 ? 19.967 3.954 -13.696 1.00 95.38 89 ASP A C 1
ATOM 732 O O . ASP A 1 89 ? 18.885 4.427 -13.331 1.00 95.38 89 ASP A O 1
ATOM 736 N N . ASN A 1 90 ? 21.038 3.938 -12.897 1.00 93.25 90 ASN A N 1
ATOM 737 C CA . ASN A 1 90 ? 20.998 4.434 -11.519 1.00 93.25 90 ASN A CA 1
ATOM 738 C C . ASN A 1 90 ? 20.722 5.945 -11.450 1.00 93.25 90 ASN A C 1
ATOM 740 O O . ASN A 1 90 ? 19.966 6.378 -10.576 1.00 93.25 90 ASN A O 1
ATOM 744 N N . ASP A 1 91 ? 21.283 6.731 -12.372 1.00 94.00 91 ASP A N 1
ATOM 745 C CA . ASP A 1 91 ? 21.140 8.189 -12.376 1.00 94.00 91 ASP A CA 1
ATOM 746 C C . ASP A 1 91 ? 19.728 8.590 -12.805 1.00 94.00 91 ASP A C 1
ATOM 748 O O . ASP A 1 91 ? 19.073 9.408 -12.145 1.00 94.00 91 ASP A O 1
ATOM 752 N N . ALA A 1 92 ? 19.207 7.948 -13.854 1.00 95.12 92 ALA A N 1
ATOM 753 C CA . ALA A 1 92 ? 17.846 8.184 -14.321 1.00 95.12 92 ALA A CA 1
ATOM 754 C C . ALA A 1 92 ? 16.806 7.781 -13.259 1.00 95.12 92 ALA A C 1
ATOM 756 O O . ALA A 1 92 ? 15.835 8.511 -13.019 1.00 95.12 92 ALA A O 1
ATOM 757 N N . ILE A 1 93 ? 17.020 6.651 -12.570 1.00 94.69 93 ILE A N 1
ATOM 758 C CA . ILE A 1 93 ? 16.167 6.204 -11.458 1.00 94.69 93 ILE A CA 1
ATOM 759 C C . ILE A 1 93 ? 16.199 7.207 -10.303 1.00 94.69 93 ILE A C 1
ATOM 761 O O . ILE A 1 93 ? 15.137 7.608 -9.817 1.00 94.69 93 ILE A O 1
ATOM 765 N N . LEU A 1 94 ? 17.386 7.649 -9.879 1.00 92.31 94 LEU A N 1
ATOM 766 C CA . LEU A 1 94 ? 17.524 8.604 -8.780 1.00 92.31 94 LEU A CA 1
ATOM 767 C C . LEU A 1 94 ? 16.828 9.934 -9.104 1.00 92.31 94 LEU A C 1
ATOM 769 O O . LEU A 1 94 ? 16.081 10.470 -8.279 1.00 92.31 94 LEU A O 1
ATOM 773 N N . TYR A 1 95 ? 17.008 10.436 -10.328 1.00 93.56 95 TYR A N 1
ATOM 774 C CA . TYR A 1 95 ? 16.312 11.627 -10.807 1.00 93.56 95 TYR A CA 1
ATOM 775 C C . TYR A 1 95 ? 14.786 11.449 -10.774 1.00 93.56 95 TYR A C 1
ATOM 777 O O . TYR A 1 95 ? 14.067 12.313 -10.256 1.00 93.56 95 TYR A O 1
ATOM 785 N N . TYR A 1 96 ? 14.278 10.315 -11.273 1.00 92.62 96 TYR A N 1
ATOM 786 C CA . TYR A 1 96 ? 12.846 10.009 -11.265 1.00 92.62 96 TYR A CA 1
ATOM 787 C C . TYR A 1 96 ? 12.265 10.010 -9.846 1.00 92.62 96 TYR A C 1
ATOM 789 O O . TYR A 1 96 ? 11.194 10.585 -9.617 1.00 92.62 96 TYR A O 1
ATOM 797 N N . GLU A 1 97 ? 12.954 9.384 -8.890 1.00 89.62 97 GLU A N 1
ATOM 798 C CA . GLU A 1 97 ? 12.509 9.288 -7.498 1.00 89.62 97 GLU A CA 1
ATOM 799 C C . GLU A 1 97 ? 12.451 10.647 -6.806 1.00 89.62 97 GLU A C 1
ATOM 801 O O . GLU A 1 97 ? 11.444 10.953 -6.157 1.00 89.62 97 GLU A O 1
ATOM 806 N N . ASN A 1 98 ? 13.489 11.467 -6.990 1.00 89.94 98 ASN A N 1
ATOM 807 C CA . ASN A 1 98 ? 13.562 12.814 -6.430 1.00 89.94 98 ASN A CA 1
ATOM 808 C C . ASN A 1 98 ? 12.447 13.697 -6.989 1.00 89.94 98 ASN A C 1
ATOM 810 O O . ASN A 1 98 ? 11.699 14.311 -6.226 1.00 89.94 98 ASN A O 1
ATOM 814 N N . LYS A 1 99 ? 12.253 13.676 -8.314 1.00 90.50 99 LYS A N 1
ATOM 815 C CA . LYS A 1 99 ? 11.162 14.401 -8.979 1.00 90.50 99 LYS A CA 1
ATOM 816 C C . LYS A 1 99 ? 9.786 13.966 -8.471 1.00 90.50 99 LYS A C 1
ATOM 818 O O . LYS A 1 99 ? 8.890 14.788 -8.312 1.00 90.50 99 LYS A O 1
ATOM 823 N N . ASN A 1 100 ? 9.604 12.673 -8.202 1.00 87.38 100 ASN A N 1
ATOM 824 C CA . ASN A 1 100 ? 8.334 12.128 -7.721 1.00 87.38 100 ASN A CA 1
ATOM 825 C C . ASN A 1 100 ? 8.150 12.208 -6.201 1.00 87.38 100 ASN A C 1
ATOM 827 O O . ASN A 1 100 ? 7.049 11.887 -5.727 1.00 87.38 100 ASN A O 1
ATOM 831 N N . GLN A 1 101 ? 9.188 12.617 -5.464 1.00 89.25 101 GLN A N 1
ATOM 832 C CA . GLN A 1 101 ? 9.237 12.689 -4.002 1.00 89.25 101 GLN A CA 1
ATOM 833 C C . GLN A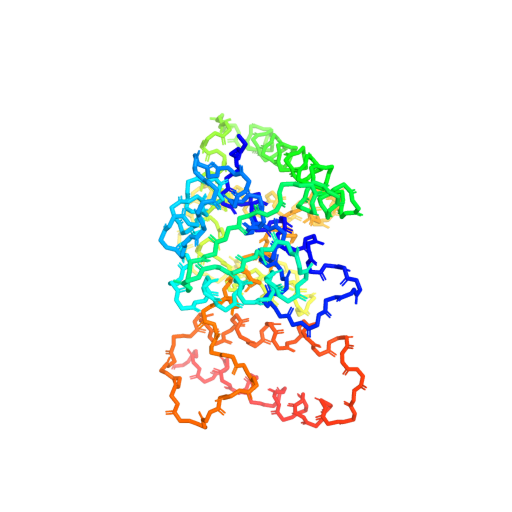 1 101 ? 8.770 11.384 -3.341 1.00 89.25 101 GLN A C 1
ATOM 835 O O . GLN A 1 101 ? 7.981 11.398 -2.393 1.00 89.25 101 GLN A O 1
ATOM 840 N N . PHE A 1 102 ? 9.198 10.237 -3.882 1.00 89.25 102 PHE A N 1
ATOM 841 C CA . PHE A 1 102 ? 8.711 8.934 -3.417 1.00 89.25 102 PHE A CA 1
ATOM 842 C C . PHE A 1 102 ? 8.994 8.724 -1.923 1.00 89.25 102 PHE A C 1
ATOM 844 O O . PHE A 1 102 ? 8.087 8.382 -1.169 1.00 89.25 102 PHE A O 1
ATOM 851 N N . VAL A 1 103 ? 10.235 8.988 -1.501 1.00 89.38 103 VAL A N 1
ATOM 852 C CA . VAL A 1 103 ? 10.704 8.860 -0.110 1.00 89.38 103 VAL A CA 1
ATOM 853 C C . VAL A 1 103 ? 9.825 9.682 0.833 1.00 89.38 103 VAL A C 1
ATOM 855 O O . VAL A 1 103 ? 9.278 9.135 1.785 1.00 89.38 103 VAL A O 1
ATOM 858 N N . THR A 1 104 ? 9.598 10.959 0.515 1.00 91.25 104 THR A N 1
ATOM 859 C CA . THR A 1 104 ? 8.764 11.866 1.318 1.00 91.25 104 THR A CA 1
ATOM 860 C C . THR A 1 104 ? 7.324 11.372 1.446 1.00 91.25 104 THR A C 1
ATOM 862 O O . THR A 1 104 ? 6.757 11.418 2.535 1.00 91.25 104 THR A O 1
ATOM 865 N N . LYS A 1 105 ? 6.730 10.873 0.353 1.00 90.62 105 LYS A N 1
ATOM 866 C CA . LYS A 1 105 ? 5.361 10.325 0.357 1.00 90.62 105 LYS A CA 1
ATOM 867 C C . LYS A 1 105 ? 5.264 9.070 1.211 1.00 90.62 105 LYS A C 1
ATOM 869 O O . LYS A 1 105 ? 4.358 8.95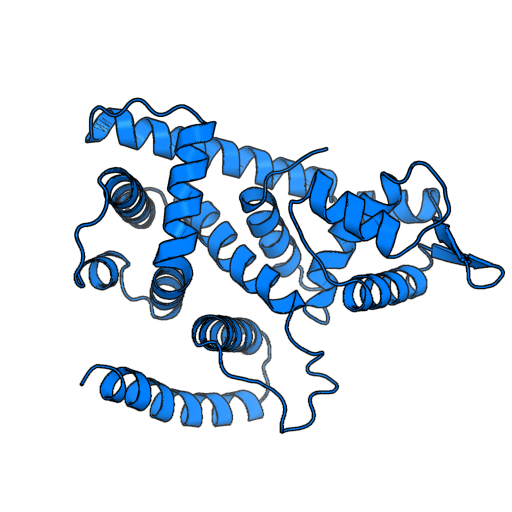3 2.027 1.00 90.62 105 LYS A O 1
ATOM 874 N N . ARG A 1 106 ? 6.229 8.165 1.057 1.00 91.75 106 ARG A N 1
ATOM 875 C CA . ARG A 1 106 ? 6.327 6.938 1.848 1.00 91.75 106 ARG A CA 1
ATOM 876 C C . ARG A 1 106 ? 6.505 7.246 3.335 1.00 91.75 106 ARG A C 1
ATOM 878 O O . ARG A 1 106 ? 5.816 6.645 4.145 1.00 91.75 106 ARG A O 1
ATOM 885 N N . ASP A 1 107 ? 7.335 8.225 3.690 1.00 92.62 107 ASP A N 1
ATOM 886 C CA . ASP A 1 107 ? 7.517 8.647 5.089 1.00 92.62 107 ASP A CA 1
ATOM 887 C C . ASP A 1 107 ? 6.264 9.307 5.673 1.00 92.62 107 ASP A C 1
ATOM 889 O O . ASP A 1 107 ? 5.972 9.132 6.853 1.00 92.62 107 ASP A O 1
ATOM 893 N N . GLY A 1 108 ? 5.508 10.047 4.853 1.00 92.56 108 GLY A N 1
ATOM 894 C CA . GLY A 1 108 ? 4.182 10.545 5.222 1.00 92.56 108 GLY A CA 1
ATOM 895 C C . GLY A 1 108 ? 3.249 9.400 5.604 1.00 92.56 108 GLY A C 1
ATOM 896 O O . GLY A 1 108 ? 2.794 9.346 6.742 1.00 92.56 108 GLY A O 1
ATOM 897 N N . VAL A 1 109 ? 3.082 8.431 4.701 1.00 91.12 109 VAL A N 1
ATOM 898 C CA . VAL A 1 109 ? 2.226 7.252 4.918 1.00 91.12 109 VAL A CA 1
ATOM 899 C C . VAL A 1 109 ? 2.637 6.457 6.160 1.00 91.12 109 VAL A C 1
ATOM 901 O O . VAL A 1 109 ? 1.775 6.027 6.923 1.00 91.12 109 VAL A O 1
ATOM 904 N N . VAL A 1 110 ? 3.941 6.268 6.393 1.00 91.62 110 VAL A N 1
ATOM 905 C CA . VAL A 1 110 ? 4.438 5.554 7.581 1.00 91.62 110 VAL A CA 1
ATOM 906 C C . VAL A 1 110 ? 4.035 6.280 8.865 1.00 91.62 110 VAL A C 1
ATOM 908 O O . VAL A 1 110 ? 3.463 5.651 9.752 1.00 91.62 110 VAL A O 1
ATOM 911 N N . ARG A 1 111 ? 4.250 7.599 8.949 1.00 92.69 111 ARG A N 1
ATOM 912 C CA . ARG A 1 111 ? 3.878 8.389 10.137 1.00 92.69 111 ARG A CA 1
ATOM 913 C C . ARG A 1 111 ? 2.375 8.374 10.403 1.00 92.69 111 ARG A C 1
ATOM 915 O O . ARG A 1 111 ? 1.945 8.269 11.548 1.00 92.69 111 ARG A O 1
ATOM 922 N N . GLU A 1 112 ? 1.577 8.494 9.350 1.00 92.06 112 GLU A N 1
ATOM 923 C CA . GLU A 1 112 ? 0.115 8.496 9.439 1.00 92.06 112 GLU A CA 1
ATOM 924 C C . GLU A 1 112 ? -0.421 7.136 9.894 1.00 92.06 112 GLU A C 1
ATOM 926 O O . GLU A 1 112 ? -1.310 7.061 10.744 1.00 92.06 112 GLU A O 1
ATOM 931 N N . TYR A 1 113 ? 0.181 6.058 9.391 1.00 92.12 113 TYR A N 1
ATOM 932 C CA . TYR A 1 113 ? -0.109 4.700 9.824 1.00 92.12 113 TYR A CA 1
ATOM 933 C C . TYR A 1 113 ? 0.255 4.467 11.295 1.00 92.12 113 TYR A C 1
ATOM 935 O O . TYR A 1 113 ? -0.563 3.959 12.059 1.00 92.12 113 TYR A O 1
ATOM 943 N N . GLU A 1 114 ? 1.456 4.863 11.719 1.00 92.81 114 GLU A N 1
ATOM 944 C CA . GLU A 1 114 ? 1.879 4.745 13.121 1.00 92.81 114 GLU A CA 1
ATOM 945 C C . GLU A 1 114 ? 0.942 5.520 14.056 1.00 92.81 114 GLU A C 1
ATOM 947 O O . GLU A 1 114 ? 0.614 5.048 15.147 1.00 92.81 114 GLU A O 1
ATOM 952 N N . ASN A 1 115 ? 0.458 6.685 13.614 1.00 94.81 115 ASN A N 1
ATOM 953 C CA . ASN A 1 115 ? -0.544 7.449 14.345 1.00 94.81 115 ASN A CA 1
ATOM 954 C C . ASN A 1 115 ? -1.885 6.700 14.437 1.00 94.81 115 ASN A C 1
ATOM 956 O O . ASN A 1 115 ? -2.455 6.618 15.521 1.00 94.81 115 ASN A O 1
ATOM 960 N N . LEU A 1 116 ? -2.366 6.096 13.343 1.00 94.38 116 LEU A N 1
ATOM 961 C CA . LEU A 1 116 ? -3.587 5.278 13.343 1.00 94.38 116 LEU A CA 1
ATOM 962 C C . LEU A 1 116 ? -3.495 4.108 14.336 1.00 94.38 116 LEU A C 1
ATOM 964 O O . LEU A 1 116 ? -4.425 3.888 15.111 1.00 94.38 116 LEU A O 1
ATOM 968 N N . ILE A 1 117 ? -2.373 3.382 14.336 1.00 94.94 117 ILE A N 1
ATOM 969 C CA . ILE A 1 117 ? -2.134 2.253 15.247 1.00 94.94 117 ILE A CA 1
ATOM 970 C C . ILE A 1 117 ? -2.097 2.718 16.703 1.00 94.94 117 ILE A C 1
ATOM 972 O O . ILE A 1 117 ? -2.758 2.126 17.560 1.00 94.94 117 ILE A O 1
ATOM 976 N N . ARG A 1 118 ? -1.389 3.814 16.986 1.00 95.81 118 ARG A N 1
ATOM 977 C CA . ARG A 1 118 ? -1.315 4.384 18.334 1.00 95.81 118 ARG A CA 1
ATOM 978 C C . ARG A 1 118 ? -2.686 4.804 18.853 1.00 95.81 118 ARG A C 1
ATOM 980 O O . ARG A 1 118 ? -3.034 4.475 19.985 1.00 95.81 118 ARG A O 1
ATOM 987 N N . GLU A 1 119 ? -3.464 5.505 18.034 1.00 96.62 119 GLU A N 1
ATOM 988 C CA . GLU A 1 119 ? -4.793 5.985 18.418 1.00 96.62 119 GLU A CA 1
ATOM 989 C C . GLU A 1 119 ? -5.781 4.823 18.600 1.00 96.62 119 GLU A C 1
ATOM 991 O O . GLU A 1 119 ? -6.576 4.848 19.538 1.00 96.62 119 GLU A O 1
ATOM 996 N N . LEU A 1 120 ? -5.687 3.762 17.788 1.00 95.88 120 LEU A N 1
ATOM 997 C CA . LEU A 1 120 ? -6.492 2.551 17.970 1.00 95.88 120 LEU A CA 1
ATOM 998 C C . LEU A 1 120 ? -6.136 1.814 19.272 1.00 95.88 120 LEU A C 1
ATOM 1000 O O . LEU A 1 120 ? -7.035 1.435 20.025 1.00 95.88 120 LEU A O 1
ATOM 1004 N N . SER A 1 121 ? -4.846 1.636 19.572 1.00 96.38 121 SER A N 1
ATOM 1005 C CA . SER A 1 121 ? -4.408 1.013 20.831 1.00 96.38 121 SER A CA 1
ATOM 1006 C C . SER A 1 121 ? -4.848 1.840 22.047 1.00 96.38 121 SER A C 1
ATOM 1008 O O . SER A 1 121 ? -5.394 1.302 23.017 1.00 96.38 121 SER A O 1
ATOM 1010 N N . LYS A 1 122 ? -4.706 3.170 21.969 1.00 96.56 122 LYS A N 1
ATOM 1011 C CA . LYS A 1 122 ? -5.188 4.098 22.997 1.00 96.56 122 LYS A CA 1
ATOM 1012 C C . LYS A 1 122 ? -6.698 3.972 23.206 1.00 96.56 122 LYS A C 1
ATOM 1014 O O . LYS A 1 122 ? -7.140 3.818 24.343 1.00 96.56 122 LYS A O 1
ATOM 1019 N N . PHE A 1 123 ? -7.474 3.949 22.126 1.00 96.00 123 PHE A N 1
ATOM 1020 C CA . PHE A 1 123 ? -8.924 3.776 22.180 1.00 96.00 123 PHE A CA 1
ATOM 1021 C C . PHE A 1 123 ? -9.328 2.442 22.826 1.00 96.00 123 PHE A C 1
ATOM 1023 O O . PHE A 1 123 ? -10.219 2.408 23.678 1.00 96.00 123 PHE A O 1
ATOM 1030 N N . ALA A 1 124 ? -8.645 1.346 22.478 1.00 95.31 124 ALA A N 1
ATOM 1031 C CA . ALA A 1 124 ? -8.878 0.034 23.080 1.00 95.31 124 ALA A CA 1
ATOM 1032 C C . ALA A 1 124 ? -8.628 0.045 24.601 1.00 95.31 124 ALA A C 1
ATOM 1034 O O . ALA A 1 124 ? -9.411 -0.523 25.371 1.00 95.31 124 ALA A O 1
ATOM 1035 N N . LYS A 1 125 ? -7.583 0.749 25.049 1.00 96.06 125 LYS A N 1
ATOM 1036 C CA . LYS A 1 125 ? -7.254 0.890 26.471 1.00 96.06 125 LYS A CA 1
ATOM 1037 C C . LYS A 1 125 ? -8.262 1.756 27.222 1.00 96.06 125 LYS A C 1
ATOM 1039 O O . LYS A 1 125 ? -8.736 1.352 28.282 1.00 96.06 125 LYS A O 1
ATOM 1044 N N . GLU A 1 126 ? -8.594 2.927 26.689 1.00 96.00 126 GLU A N 1
ATOM 1045 C CA . GLU A 1 126 ? -9.446 3.912 27.366 1.00 96.00 126 GLU A CA 1
ATOM 1046 C C . GLU A 1 126 ? -10.906 3.449 27.454 1.00 96.00 126 GLU A C 1
ATOM 1048 O O . GLU A 1 126 ? -11.519 3.548 28.517 1.00 96.00 126 GLU A O 1
ATOM 1053 N N . HIS A 1 127 ? -11.447 2.874 26.375 1.00 93.19 127 HIS A N 1
ATOM 1054 C CA . HIS A 1 127 ? -12.867 2.521 26.299 1.00 93.19 127 HIS A CA 1
ATOM 1055 C C . HIS A 1 127 ? -13.178 1.065 26.669 1.00 93.19 127 HIS A C 1
ATOM 1057 O O . HIS A 1 127 ? -14.308 0.777 27.060 1.00 93.19 127 HIS A O 1
ATOM 1063 N N . TYR A 1 128 ? -12.207 0.151 26.559 1.00 92.06 128 TYR A N 1
ATOM 1064 C CA . TYR A 1 128 ? -12.433 -1.293 26.750 1.00 92.06 128 TYR A CA 1
ATOM 1065 C C . TYR A 1 128 ? -11.444 -1.960 27.710 1.00 92.06 128 TYR A C 1
ATOM 1067 O O . TYR A 1 128 ? -11.517 -3.179 27.897 1.00 92.06 128 TYR A O 1
ATOM 1075 N N . GLN A 1 129 ? -10.518 -1.187 28.293 1.00 94.00 129 GLN A N 1
ATOM 1076 C CA . GLN A 1 129 ? -9.494 -1.668 29.227 1.00 94.00 129 GLN A CA 1
ATOM 1077 C C . GLN A 1 129 ? -8.643 -2.806 28.635 1.00 94.00 129 GLN A C 1
ATOM 1079 O O . GLN A 1 129 ? -8.166 -3.688 29.349 1.00 94.00 129 GLN A O 1
ATOM 1084 N N . LEU A 1 130 ? -8.453 -2.789 27.311 1.00 92.56 130 LEU A N 1
ATOM 1085 C CA . LEU A 1 130 ? -7.608 -3.732 26.587 1.00 92.56 130 LEU A CA 1
ATOM 1086 C C . LEU A 1 130 ? -6.237 -3.110 26.325 1.00 92.56 130 LEU A C 1
ATOM 1088 O O . LEU A 1 130 ? -6.137 -2.028 25.756 1.00 92.56 130 LEU A O 1
ATOM 1092 N N . THR A 1 131 ? -5.172 -3.813 26.701 1.00 93.69 131 THR A N 1
ATOM 1093 C CA . THR A 1 131 ? -3.800 -3.382 26.408 1.00 93.69 131 THR A CA 1
ATOM 1094 C C . THR A 1 131 ? -3.311 -4.094 25.157 1.00 93.69 131 THR A C 1
ATOM 1096 O O . THR A 1 131 ? -3.014 -5.287 25.199 1.00 93.69 131 THR A O 1
ATOM 1099 N N . TRP A 1 132 ? -3.229 -3.369 24.044 1.00 93.75 132 TRP A N 1
ATOM 1100 C CA . TRP A 1 132 ? -2.701 -3.887 22.783 1.00 93.75 132 TRP A CA 1
ATOM 1101 C C . TRP A 1 132 ? -1.325 -3.293 22.493 1.00 93.75 132 TRP A C 1
ATOM 1103 O O . TRP A 1 132 ? -1.117 -2.089 22.634 1.00 93.75 132 TRP A O 1
ATOM 1113 N N . ASN A 1 133 ? -0.385 -4.134 22.063 1.00 92.25 133 ASN A N 1
ATOM 1114 C CA . ASN A 1 133 ? 0.861 -3.659 21.462 1.00 92.25 133 ASN A CA 1
ATOM 1115 C C . ASN A 1 133 ? 0.653 -3.357 19.968 1.00 92.25 133 ASN A C 1
ATOM 1117 O O . ASN A 1 133 ? -0.376 -3.726 19.393 1.00 92.25 133 ASN A O 1
ATOM 1121 N N . ASP A 1 134 ? 1.624 -2.701 19.336 1.00 88.88 134 ASP A N 1
ATOM 1122 C CA . ASP A 1 134 ? 1.511 -2.260 17.941 1.00 88.88 134 ASP A CA 1
ATOM 1123 C C . ASP A 1 134 ? 1.275 -3.434 16.980 1.00 88.88 134 ASP A C 1
ATOM 1125 O O . ASP A 1 134 ? 0.363 -3.382 16.158 1.00 88.88 134 ASP A O 1
ATOM 1129 N N . THR A 1 135 ? 2.010 -4.541 17.141 1.00 85.75 135 THR A N 1
ATOM 1130 C CA . THR A 1 135 ? 1.857 -5.749 16.310 1.00 85.75 135 THR A CA 1
ATOM 1131 C C . THR A 1 135 ? 0.456 -6.356 16.416 1.00 85.75 135 THR A C 1
ATOM 1133 O O . THR A 1 135 ? -0.141 -6.744 15.412 1.00 85.75 135 THR A O 1
ATOM 1136 N N . TYR A 1 136 ? -0.090 -6.443 17.629 1.00 87.25 136 TYR A N 1
ATOM 1137 C CA . TYR A 1 136 ? -1.434 -6.961 17.868 1.00 87.25 136 TYR A CA 1
ATOM 1138 C C . TYR A 1 136 ? -2.495 -6.026 17.292 1.00 87.25 136 TYR A C 1
ATOM 1140 O O . TYR A 1 136 ? -3.437 -6.481 16.650 1.00 87.25 136 TYR A O 1
ATOM 1148 N N . THR A 1 137 ? -2.310 -4.721 17.482 1.00 91.69 137 THR A N 1
ATOM 1149 C CA . THR A 1 137 ? -3.210 -3.680 16.978 1.00 91.69 137 THR A CA 1
ATOM 1150 C C . THR A 1 137 ? -3.279 -3.704 15.453 1.00 91.69 137 THR A C 1
ATOM 1152 O O . THR A 1 137 ? -4.371 -3.706 14.882 1.00 91.69 137 THR A O 1
ATOM 1155 N N . GLU A 1 138 ? -2.121 -3.805 14.794 1.00 86.38 138 GLU A N 1
ATOM 1156 C CA . GLU A 1 138 ? -2.008 -3.987 13.346 1.00 86.38 138 GLU A CA 1
ATOM 1157 C C . GLU A 1 138 ? -2.746 -5.243 12.882 1.00 86.38 138 GLU A C 1
ATOM 1159 O O . GLU A 1 138 ? -3.544 -5.181 11.945 1.00 86.38 138 GLU A O 1
ATOM 1164 N N . ARG A 1 139 ? -2.544 -6.372 13.571 1.00 84.12 139 ARG A N 1
ATOM 1165 C CA . ARG A 1 139 ? -3.238 -7.621 13.247 1.00 84.12 139 ARG A CA 1
ATOM 1166 C C . ARG A 1 139 ? -4.755 -7.474 13.359 1.00 84.12 139 ARG A C 1
ATOM 1168 O O . ARG A 1 139 ? -5.460 -7.892 12.448 1.00 84.12 139 ARG A O 1
ATOM 1175 N N . CYS A 1 140 ? -5.267 -6.861 14.426 1.00 85.81 140 CYS A N 1
ATOM 1176 C CA . CYS A 1 140 ? -6.706 -6.638 14.595 1.00 85.81 140 CYS A CA 1
ATOM 1177 C C . CYS A 1 140 ? -7.286 -5.741 13.494 1.00 85.81 140 CYS A C 1
ATOM 1179 O O . CYS A 1 140 ? -8.374 -6.019 12.986 1.00 85.81 140 CYS A O 1
ATOM 1181 N N . LEU A 1 141 ? -6.558 -4.693 13.096 1.00 86.56 141 LEU A N 1
ATOM 1182 C CA . LEU A 1 141 ? -6.957 -3.825 11.989 1.00 86.56 141 LEU A CA 1
ATOM 1183 C C . LEU A 1 141 ? -6.970 -4.584 10.654 1.00 86.56 141 LEU A C 1
ATOM 1185 O O . LEU A 1 141 ? -7.925 -4.458 9.884 1.00 86.56 141 LEU A O 1
ATOM 1189 N N . PHE A 1 142 ? -5.944 -5.397 10.393 1.00 80.81 142 PHE A N 1
ATOM 1190 C CA . PHE A 1 142 ? -5.869 -6.237 9.200 1.00 80.81 142 PHE A CA 1
ATOM 1191 C C . PHE A 1 142 ? -7.006 -7.266 9.158 1.00 80.81 142 PHE A C 1
ATOM 1193 O O . PHE A 1 142 ? -7.707 -7.351 8.154 1.00 80.81 142 PHE A O 1
ATOM 1200 N N . GLU A 1 143 ? -7.247 -7.996 10.251 1.00 78.38 143 GLU A N 1
ATOM 1201 C CA . GLU A 1 143 ? -8.351 -8.961 10.361 1.00 78.38 143 GLU A CA 1
ATOM 1202 C C . GLU A 1 143 ? -9.710 -8.290 10.128 1.00 78.38 143 GLU A C 1
ATOM 1204 O O . GLU A 1 143 ? -10.572 -8.837 9.439 1.00 78.38 143 GLU A O 1
ATOM 1209 N N . TYR A 1 144 ? -9.901 -7.075 10.652 1.00 81.69 144 TYR A N 1
ATOM 1210 C CA . TYR A 1 144 ? -11.114 -6.305 10.404 1.00 81.69 144 TYR A CA 1
ATOM 1211 C C . TYR A 1 144 ? -11.292 -5.963 8.921 1.00 81.69 144 TYR A C 1
ATOM 1213 O O . TYR A 1 144 ? -12.393 -6.133 8.391 1.00 81.69 144 TYR A O 1
ATOM 1221 N N . LEU A 1 145 ? -10.228 -5.516 8.246 1.00 76.75 145 LEU A N 1
ATOM 1222 C CA . LEU A 1 145 ? -10.239 -5.214 6.812 1.00 76.75 145 LEU A CA 1
ATOM 1223 C C . LEU A 1 145 ? -10.448 -6.459 5.946 1.00 76.75 145 LEU A C 1
ATOM 1225 O O . LEU A 1 145 ? -11.116 -6.372 4.918 1.00 76.75 145 LEU A O 1
ATOM 1229 N N . ASP A 1 146 ? -9.896 -7.600 6.342 1.00 69.38 146 ASP A N 1
ATOM 1230 C CA . ASP A 1 146 ? -10.037 -8.852 5.601 1.00 69.38 146 ASP A CA 1
ATOM 1231 C C . ASP A 1 146 ? -11.480 -9.375 5.671 1.00 69.38 146 ASP A C 1
ATOM 1233 O O . ASP A 1 146 ? -12.108 -9.642 4.644 1.00 69.38 146 ASP A O 1
ATOM 1237 N N . ILE A 1 147 ? -12.061 -9.394 6.876 1.00 68.19 147 ILE A N 1
ATOM 1238 C CA . ILE A 1 147 ? -13.431 -9.873 7.113 1.00 68.19 147 ILE A CA 1
ATOM 1239 C C . ILE A 1 147 ? -14.473 -8.906 6.538 1.00 68.19 147 ILE A C 1
ATOM 1241 O O . ILE A 1 147 ? -15.463 -9.335 5.943 1.00 68.19 147 ILE A O 1
ATOM 1245 N N . ASN A 1 148 ? -14.274 -7.598 6.722 1.00 65.81 148 ASN A N 1
ATOM 1246 C CA . ASN A 1 148 ? -15.287 -6.583 6.420 1.00 65.81 148 ASN A CA 1
ATOM 1247 C C . ASN A 1 148 ? -14.963 -5.741 5.185 1.00 65.81 148 ASN A C 1
ATOM 1249 O O . ASN A 1 148 ? -15.700 -4.799 4.899 1.00 65.81 148 ASN A O 1
ATOM 1253 N N . GLY A 1 149 ? -13.899 -6.049 4.438 1.00 60.78 149 GLY A N 1
ATOM 1254 C CA . GLY A 1 149 ? -13.403 -5.198 3.352 1.00 60.78 149 GLY A CA 1
ATOM 1255 C C . GLY A 1 149 ? -14.495 -4.789 2.368 1.00 60.78 149 GLY A C 1
ATOM 1256 O O . GLY A 1 149 ? -14.664 -3.609 2.094 1.00 60.78 149 GLY A O 1
ATOM 1257 N N . ILE A 1 150 ? -15.316 -5.739 1.912 1.00 55.88 150 ILE A N 1
ATOM 1258 C CA . ILE A 1 150 ? -16.445 -5.482 0.998 1.00 55.88 150 ILE A CA 1
ATOM 1259 C C . ILE A 1 150 ? -17.488 -4.547 1.632 1.00 55.88 150 ILE A C 1
ATOM 1261 O O . ILE A 1 150 ? -17.954 -3.592 1.011 1.00 55.88 150 ILE A O 1
ATOM 1265 N N . THR A 1 151 ? -17.843 -4.827 2.882 1.00 54.91 151 THR A N 1
ATOM 1266 C CA . THR A 1 151 ? -18.837 -4.097 3.671 1.00 54.91 151 THR A CA 1
ATOM 1267 C C . THR A 1 151 ? -18.424 -2.640 3.871 1.00 54.91 151 THR A C 1
ATOM 1269 O O . THR A 1 151 ? -19.216 -1.727 3.634 1.00 54.91 151 THR A O 1
ATOM 1272 N N . ILE A 1 152 ? -17.159 -2.410 4.224 1.00 57.28 152 ILE A N 1
ATOM 1273 C CA . ILE A 1 152 ? -16.588 -1.075 4.428 1.00 57.28 152 ILE A CA 1
ATOM 1274 C C . ILE A 1 152 ? -16.627 -0.275 3.120 1.00 57.28 152 ILE A C 1
ATOM 1276 O O . ILE A 1 152 ? -17.079 0.866 3.109 1.00 57.28 152 ILE A O 1
ATOM 1280 N N . ILE A 1 153 ? -16.252 -0.897 2.000 1.00 55.56 153 ILE A N 1
ATOM 1281 C CA . ILE A 1 153 ? -16.283 -0.266 0.671 1.00 55.56 153 ILE A CA 1
ATOM 1282 C C . ILE A 1 153 ? -17.699 0.179 0.301 1.00 55.56 153 ILE A C 1
ATOM 1284 O O . ILE A 1 153 ? -17.906 1.294 -0.180 1.00 55.56 153 ILE A O 1
ATOM 1288 N N . SER A 1 154 ? -18.694 -0.676 0.548 1.00 47.50 154 SER A N 1
ATOM 1289 C CA . SER A 1 154 ? -20.094 -0.344 0.263 1.00 47.50 154 SER A CA 1
ATOM 1290 C C . SER A 1 154 ? -20.611 0.835 1.102 1.00 47.50 154 SER A C 1
ATOM 1292 O O . SER A 1 154 ? -21.414 1.630 0.623 1.00 47.50 154 SER A O 1
ATOM 1294 N N . SER A 1 155 ? -20.120 1.000 2.332 1.00 49.22 155 SER A N 1
ATOM 1295 C CA . SER A 1 155 ? -20.492 2.116 3.208 1.00 49.22 155 SER A CA 1
ATOM 1296 C C . SER A 1 155 ? -19.857 3.434 2.756 1.00 49.22 155 SER A C 1
ATOM 1298 O O . SER A 1 155 ? -20.575 4.417 2.566 1.00 49.22 155 SER A O 1
ATOM 1300 N N . LEU A 1 156 ? -18.545 3.423 2.489 1.00 52.81 156 LEU A N 1
ATOM 1301 C CA . LEU A 1 156 ? -17.787 4.595 2.029 1.00 52.81 156 LEU A CA 1
ATOM 1302 C C . LEU A 1 156 ? -18.327 5.156 0.702 1.00 52.81 156 LEU A C 1
ATOM 1304 O O . LEU A 1 156 ? -18.332 6.363 0.489 1.00 52.81 156 LEU A O 1
ATOM 1308 N N . THR A 1 157 ? -18.827 4.285 -0.177 1.00 44.22 157 THR A N 1
ATOM 1309 C CA . THR A 1 157 ? -19.412 4.660 -1.480 1.00 44.22 157 THR A CA 1
ATOM 1310 C C . THR A 1 157 ? -20.831 5.181 -1.400 1.00 44.22 157 THR A C 1
ATOM 1312 O O . THR A 1 157 ? -21.205 6.106 -2.116 1.00 44.22 157 THR A O 1
ATOM 1315 N N . SER A 1 158 ? -21.654 4.531 -0.582 1.00 43.97 158 SER A N 1
ATOM 1316 C CA . SER A 1 158 ? -23.094 4.778 -0.573 1.00 43.97 158 SER A CA 1
ATOM 1317 C C . SER A 1 158 ? -23.465 5.968 0.311 1.00 43.97 158 SER A C 1
ATOM 1319 O O . SER A 1 158 ? -24.637 6.332 0.372 1.00 43.97 158 SER A O 1
ATOM 1321 N N . GLY A 1 159 ? -22.495 6.535 1.045 1.00 44.91 159 GLY A N 1
ATOM 1322 C CA . GLY A 1 159 ? -22.741 7.527 2.094 1.00 44.91 159 GLY A CA 1
ATOM 1323 C C . GLY A 1 159 ? -23.584 6.972 3.248 1.00 44.91 159 GLY A C 1
ATOM 1324 O O . GLY A 1 159 ? -24.112 7.731 4.058 1.00 44.91 159 GLY A O 1
ATOM 1325 N N . VAL A 1 160 ? -23.749 5.646 3.306 1.00 40.28 160 VAL A N 1
ATOM 1326 C CA . VAL A 1 160 ? -24.503 4.961 4.354 1.00 40.28 160 VAL A CA 1
ATOM 1327 C C . VAL A 1 160 ? -23.571 4.807 5.550 1.00 40.28 160 VAL A C 1
ATOM 1329 O O . VAL A 1 160 ? -22.519 4.186 5.387 1.00 40.28 160 VAL A O 1
ATOM 1332 N N . PRO A 1 161 ? -23.935 5.305 6.745 1.00 52.78 161 PRO A N 1
ATOM 1333 C CA . PRO A 1 161 ? -23.063 5.238 7.912 1.00 52.78 161 PRO A CA 1
ATOM 1334 C C . PRO A 1 161 ? -22.654 3.798 8.237 1.00 52.78 161 PRO A C 1
ATOM 1336 O O . PRO A 1 161 ? -23.517 2.914 8.325 1.00 52.78 161 PRO A O 1
ATOM 1339 N N . LEU A 1 162 ? -21.364 3.571 8.511 1.00 52.59 162 LEU A N 1
ATOM 1340 C CA . LEU A 1 162 ? -20.783 2.249 8.806 1.00 52.59 162 LEU A CA 1
ATOM 1341 C C . LEU A 1 162 ? -21.577 1.476 9.884 1.00 52.59 162 LEU A C 1
ATOM 1343 O O . LEU A 1 162 ? -21.737 0.255 9.809 1.00 52.59 162 LEU A O 1
ATOM 1347 N N . LYS A 1 163 ? -22.171 2.192 10.852 1.00 51.53 163 LYS A N 1
ATOM 1348 C CA . LYS A 1 163 ? -22.961 1.628 11.964 1.00 51.53 163 LYS A CA 1
ATOM 1349 C C . LYS A 1 163 ? -24.183 0.836 11.492 1.00 51.53 163 LYS A C 1
ATOM 1351 O O . LYS A 1 163 ? -24.604 -0.103 12.167 1.00 51.53 163 LYS A O 1
ATOM 1356 N N . GLN A 1 164 ? -24.785 1.231 10.373 1.00 46.19 164 GLN A N 1
ATOM 1357 C CA . GLN A 1 164 ? -25.956 0.541 9.830 1.00 46.19 164 GLN A CA 1
ATOM 1358 C C . GLN A 1 164 ? -25.566 -0.790 9.182 1.00 46.19 164 GLN A C 1
ATOM 1360 O O . GLN A 1 164 ? -26.350 -1.736 9.210 1.00 46.19 164 GLN A O 1
ATOM 1365 N N . VAL A 1 165 ? -24.339 -0.887 8.666 1.00 46.09 165 VAL A N 1
ATOM 1366 C CA . VAL A 1 165 ? -23.859 -2.065 7.941 1.00 46.09 165 VAL A CA 1
ATOM 1367 C C . VAL A 1 165 ? -23.321 -3.145 8.890 1.00 46.09 165 VAL A C 1
ATOM 1369 O O . VAL A 1 165 ? -23.555 -4.332 8.679 1.00 46.09 165 VAL A O 1
ATOM 1372 N N . LEU A 1 166 ? -22.705 -2.742 10.005 1.00 52.25 166 LEU A N 1
ATOM 1373 C CA . LEU A 1 166 ? -22.134 -3.644 11.019 1.00 52.25 166 LEU A CA 1
ATOM 1374 C C . LEU A 1 166 ? -23.174 -4.385 11.887 1.00 52.25 166 LEU A C 1
ATOM 1376 O O . LEU A 1 166 ? -22.819 -5.272 12.657 1.00 52.25 166 LEU A O 1
ATOM 1380 N N . ARG A 1 167 ? -24.465 -4.039 11.789 1.00 49.59 167 ARG A N 1
ATOM 1381 C CA . ARG A 1 167 ? -25.540 -4.604 12.629 1.00 49.59 167 ARG A CA 1
ATOM 1382 C C . ARG A 1 167 ? -26.096 -5.955 12.156 1.00 49.59 167 ARG A C 1
ATOM 1384 O O . ARG A 1 167 ? -26.883 -6.559 12.884 1.00 49.59 167 ARG A O 1
ATOM 1391 N N . LYS A 1 168 ? -25.723 -6.450 10.971 1.00 43.81 168 LYS A N 1
ATOM 1392 C CA . LYS A 1 168 ? -26.242 -7.724 10.443 1.00 43.81 168 LYS A CA 1
ATOM 1393 C C . LYS A 1 168 ? -25.372 -8.922 10.861 1.00 43.81 168 LYS A C 1
ATOM 1395 O O . LYS A 1 168 ? -24.416 -9.268 10.185 1.00 43.81 168 LYS A O 1
ATOM 1400 N N . GLY A 1 169 ? -25.777 -9.561 11.962 1.00 43.53 169 GLY A N 1
ATOM 1401 C CA . GLY A 1 169 ? -25.706 -11.013 12.191 1.00 43.53 169 GLY A CA 1
ATOM 1402 C C . GLY A 1 169 ? -24.339 -11.707 12.133 1.00 43.53 169 GLY A C 1
ATOM 1403 O O . GLY A 1 169 ? -24.026 -12.343 11.134 1.00 43.53 169 GLY A O 1
ATOM 1404 N N . LYS A 1 170 ? -23.590 -11.679 13.243 1.00 44.12 170 LYS A N 1
ATOM 1405 C CA . LYS A 1 170 ? -22.700 -12.755 13.743 1.00 44.12 170 LYS A CA 1
ATOM 1406 C C . LYS A 1 170 ? -22.129 -12.343 15.105 1.00 44.12 170 LYS A C 1
ATOM 1408 O O . LYS A 1 170 ? -22.034 -11.149 15.377 1.00 44.12 170 LYS A O 1
ATOM 1413 N N . GLU A 1 171 ? -21.748 -13.304 15.949 1.00 47.44 171 GLU A N 1
ATOM 1414 C CA . GLU A 1 171 ? -20.904 -13.035 17.123 1.00 47.44 171 GLU A CA 1
ATOM 1415 C C . GLU A 1 171 ? -19.604 -12.378 16.649 1.00 47.44 171 GLU A C 1
ATOM 1417 O O . GLU A 1 171 ? -18.720 -13.019 16.075 1.00 47.44 171 GLU A O 1
ATOM 1422 N N . VAL A 1 172 ? -19.512 -11.063 16.821 1.00 56.72 172 VAL A N 1
ATOM 1423 C CA . VAL A 1 172 ? -18.315 -10.310 16.461 1.00 56.72 172 VAL A CA 1
ATOM 1424 C C . VAL A 1 172 ? -17.292 -10.550 17.566 1.00 56.72 172 VAL A C 1
ATOM 1426 O O . VAL A 1 172 ? -17.546 -10.224 18.725 1.00 56.72 172 VAL A O 1
ATOM 1429 N N . LYS A 1 173 ? -16.132 -11.126 17.217 1.00 71.81 173 LYS A N 1
ATOM 1430 C CA . LYS A 1 173 ? -14.993 -11.243 18.143 1.00 71.81 173 LYS A CA 1
ATOM 1431 C C . LYS A 1 173 ? -14.747 -9.883 18.805 1.00 71.81 173 LYS A C 1
ATOM 1433 O O . LYS A 1 173 ? -14.743 -8.867 18.110 1.00 71.81 173 LYS A O 1
ATOM 1438 N N . LYS A 1 174 ? -14.514 -9.869 20.123 1.00 83.12 174 LYS A N 1
ATOM 1439 C CA . LYS A 1 174 ? -14.349 -8.643 20.928 1.00 83.12 174 LYS A CA 1
ATOM 1440 C C . LYS A 1 174 ? -13.411 -7.625 20.266 1.00 83.12 174 LYS A C 1
ATOM 1442 O O . LYS A 1 174 ? -13.748 -6.451 20.194 1.00 83.12 174 LYS A O 1
ATOM 1447 N N . ASP A 1 175 ? -12.297 -8.081 19.702 1.00 84.31 175 ASP A N 1
ATOM 1448 C CA . ASP A 1 175 ? -11.314 -7.203 19.059 1.00 84.31 175 ASP A CA 1
ATOM 1449 C C . ASP A 1 175 ? -11.838 -6.544 17.777 1.00 84.31 175 ASP A C 1
ATOM 1451 O O . ASP A 1 175 ? -11.644 -5.349 17.569 1.00 84.31 175 ASP A O 1
ATOM 1455 N N . LEU A 1 176 ? -12.578 -7.285 16.946 1.00 81.75 176 LEU A N 1
ATOM 1456 C CA . LEU A 1 176 ? -13.208 -6.741 15.739 1.00 81.75 176 LEU A CA 1
ATOM 1457 C C . LEU A 1 176 ? -14.261 -5.688 16.090 1.00 81.75 176 LEU A C 1
ATOM 1459 O O . LEU A 1 176 ? -14.399 -4.696 15.379 1.00 81.75 176 LEU A O 1
ATOM 1463 N N . PHE A 1 177 ? -14.982 -5.885 17.196 1.00 82.88 177 PHE A N 1
ATOM 1464 C CA . PHE A 1 177 ? -15.946 -4.908 17.701 1.00 82.88 177 PHE A CA 1
ATOM 1465 C C . PHE A 1 177 ? -15.261 -3.615 18.162 1.00 82.88 177 PHE A C 1
ATOM 1467 O O . PHE A 1 177 ? -15.753 -2.523 17.877 1.00 82.88 177 PHE A O 1
ATOM 1474 N N . VAL A 1 178 ? -14.105 -3.724 18.822 1.00 87.69 178 VAL A N 1
ATOM 1475 C CA . VAL A 1 178 ? -13.303 -2.564 19.237 1.00 87.69 178 VAL A CA 1
ATOM 1476 C C . VAL A 1 178 ? -12.810 -1.779 18.022 1.00 87.69 178 VAL A C 1
ATOM 1478 O O . VAL A 1 178 ? -13.012 -0.566 17.973 1.00 87.69 178 VAL A O 1
ATOM 1481 N N . VAL A 1 179 ? -12.252 -2.459 17.012 1.00 88.50 179 VAL A N 1
ATOM 1482 C CA . VAL A 1 179 ? -11.816 -1.815 15.758 1.00 88.50 179 VAL A CA 1
ATOM 1483 C C . VAL A 1 179 ? -12.993 -1.142 15.048 1.00 88.50 179 VAL A C 1
ATOM 1485 O O . VAL A 1 179 ? -12.889 0.007 14.624 1.00 88.50 179 VAL A O 1
ATOM 1488 N N . ALA A 1 180 ? -14.143 -1.815 14.970 1.00 83.94 180 ALA A N 1
ATOM 1489 C CA . ALA A 1 180 ? -15.344 -1.263 14.353 1.00 83.94 180 ALA A CA 1
ATOM 1490 C C . ALA A 1 180 ? -15.810 0.031 15.041 1.00 83.94 180 ALA A C 1
ATOM 1492 O O . ALA A 1 180 ? -16.074 1.031 14.373 1.00 83.94 180 ALA A O 1
ATOM 1493 N N . ASN A 1 181 ? -15.876 0.040 16.376 1.00 85.94 181 ASN A N 1
ATOM 1494 C CA . ASN A 1 181 ? -16.277 1.231 17.124 1.00 85.94 181 ASN A CA 1
ATOM 1495 C C . ASN A 1 181 ? -15.243 2.351 17.046 1.00 85.94 181 ASN A C 1
ATOM 1497 O O . ASN A 1 181 ? -15.639 3.509 16.977 1.00 85.94 181 ASN A O 1
ATOM 1501 N N . PHE A 1 182 ? -13.950 2.028 17.002 1.00 90.56 182 PHE A N 1
ATOM 1502 C CA . PHE A 1 182 ? -12.906 3.023 16.768 1.00 90.56 182 PHE A CA 1
ATOM 1503 C C . PHE A 1 182 ? -13.106 3.741 15.428 1.00 90.56 182 PHE A C 1
ATOM 1505 O O . PHE A 1 182 ? -13.064 4.969 15.355 1.00 90.56 182 PHE A O 1
ATOM 1512 N N . ILE A 1 183 ? -13.386 2.988 14.362 1.00 87.06 183 ILE A N 1
ATOM 1513 C CA . ILE A 1 183 ? -13.624 3.563 13.033 1.00 87.06 183 ILE A CA 1
ATOM 1514 C C . ILE A 1 183 ? -14.887 4.439 13.041 1.00 87.06 183 ILE A C 1
ATOM 1516 O O . ILE A 1 183 ? -14.876 5.536 12.492 1.00 87.06 183 ILE A O 1
ATOM 1520 N N . LEU A 1 184 ? -15.959 4.002 13.709 1.00 82.19 184 LEU A N 1
ATOM 1521 C CA . LEU A 1 184 ? -17.190 4.794 13.842 1.00 82.19 184 LEU A CA 1
ATOM 1522 C C . LEU A 1 184 ? -17.004 6.084 14.641 1.00 82.19 184 LEU A C 1
ATOM 1524 O O . LEU A 1 184 ? -17.643 7.095 14.348 1.00 82.19 184 LEU A O 1
ATOM 1528 N N . GLU A 1 185 ? -16.179 6.032 15.680 1.00 85.19 185 GLU A N 1
ATOM 1529 C CA . GLU A 1 185 ? -15.872 7.187 16.513 1.00 85.19 185 GLU A CA 1
ATOM 1530 C C . GLU A 1 185 ? -15.016 8.194 15.738 1.00 85.19 185 GLU A C 1
ATOM 1532 O O . GLU A 1 185 ? -15.312 9.390 15.718 1.00 85.19 185 GLU A O 1
ATOM 1537 N N . THR A 1 186 ? -13.997 7.707 15.025 1.00 86.62 186 THR A N 1
ATOM 1538 C CA . THR A 1 186 ? -13.119 8.555 14.208 1.00 86.62 186 THR A CA 1
ATOM 1539 C C . THR A 1 186 ? -13.851 9.173 13.019 1.00 86.62 186 THR A C 1
ATOM 1541 O O . THR A 1 186 ? -13.660 10.358 12.759 1.00 86.62 186 THR A O 1
ATOM 1544 N N . GLU A 1 187 ? -14.764 8.449 12.363 1.00 81.38 187 GLU A N 1
ATOM 1545 C CA . GLU A 1 187 ? -15.623 8.990 11.295 1.00 81.38 187 GLU A CA 1
ATOM 1546 C C . GLU A 1 187 ? -16.387 10.245 11.751 1.00 81.38 187 GLU A C 1
ATOM 1548 O O . GLU A 1 187 ? -16.498 11.222 11.009 1.00 81.38 187 GLU A O 1
ATOM 1553 N N . LYS A 1 188 ? -16.890 10.236 12.991 1.00 79.75 188 LYS A N 1
ATOM 1554 C CA . LYS A 1 188 ? -17.700 11.328 13.545 1.00 79.75 188 LYS A CA 1
ATOM 1555 C C . LYS A 1 188 ? -16.870 12.461 14.129 1.00 79.75 188 LYS A C 1
ATOM 1557 O O . LYS A 1 188 ? -17.202 13.624 13.922 1.00 79.75 188 LYS A O 1
ATOM 1562 N N . ASN A 1 189 ? -15.829 12.113 14.882 1.00 86.38 189 ASN A N 1
ATOM 1563 C CA . ASN A 1 189 ? -15.171 13.043 15.800 1.00 86.38 189 ASN A CA 1
ATOM 1564 C C . ASN A 1 189 ? -13.726 13.374 15.395 1.00 86.38 189 ASN A C 1
ATOM 1566 O O . ASN A 1 189 ? -13.184 14.379 15.853 1.00 86.38 189 ASN A O 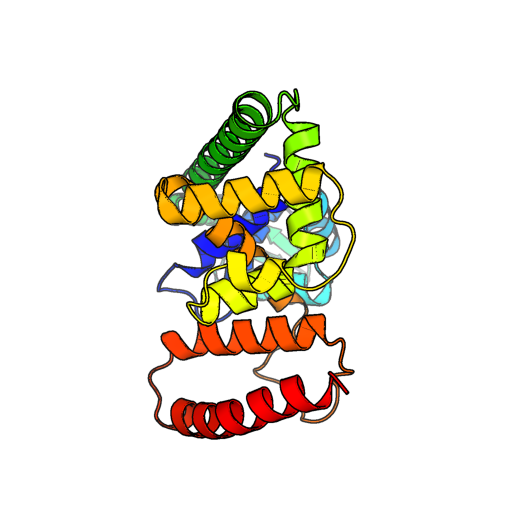1
ATOM 1570 N N . ARG A 1 190 ? -13.085 12.557 14.546 1.00 85.56 190 ARG A N 1
ATOM 1571 C CA . ARG A 1 190 ? -11.658 12.664 14.178 1.00 85.56 190 ARG A CA 1
ATOM 1572 C C . ARG A 1 190 ? -11.425 12.315 12.706 1.00 85.56 190 ARG A C 1
ATOM 1574 O O . ARG A 1 190 ? -10.872 11.266 12.361 1.00 85.56 190 ARG A O 1
ATOM 1581 N N . ARG A 1 191 ? -11.858 13.224 11.826 1.00 82.12 191 ARG A N 1
ATOM 1582 C CA . ARG A 1 191 ? -11.803 13.047 10.364 1.00 82.12 191 ARG A CA 1
ATOM 1583 C C . ARG A 1 191 ? -10.383 12.825 9.830 1.00 82.12 191 ARG A C 1
ATOM 1585 O O . ARG A 1 191 ? -10.224 12.120 8.840 1.00 82.12 191 ARG A O 1
ATOM 1592 N N . ASP A 1 192 ? -9.377 13.391 10.495 1.00 85.00 192 ASP A N 1
ATOM 1593 C CA . ASP A 1 192 ? -7.953 13.200 10.206 1.00 85.00 192 ASP A CA 1
ATOM 1594 C C . ASP A 1 192 ? -7.547 11.721 10.282 1.00 85.00 192 ASP A C 1
ATOM 1596 O O . ASP A 1 192 ? -6.984 11.180 9.334 1.00 85.00 192 ASP A O 1
ATOM 1600 N N . ILE A 1 193 ? -7.899 11.040 11.376 1.00 88.12 193 ILE A N 1
ATOM 1601 C CA . ILE A 1 193 ? -7.571 9.622 11.587 1.00 88.12 193 ILE A CA 1
ATOM 1602 C C . ILE A 1 193 ? -8.384 8.738 10.637 1.00 88.12 193 ILE A C 1
ATOM 1604 O O . ILE A 1 193 ? -7.852 7.802 10.033 1.00 88.12 193 ILE A O 1
ATOM 1608 N N . PHE A 1 194 ? -9.671 9.055 10.473 1.00 82.69 194 PHE A N 1
ATOM 1609 C CA . PHE A 1 194 ? -10.559 8.302 9.592 1.00 82.69 194 PHE A CA 1
ATOM 1610 C C . PHE A 1 194 ? -10.087 8.322 8.132 1.00 82.69 194 PHE A C 1
ATOM 1612 O O . PHE A 1 194 ? -10.148 7.299 7.452 1.00 82.69 194 PHE A O 1
ATOM 1619 N N . GLN A 1 195 ? -9.556 9.451 7.653 1.00 81.81 195 GLN A N 1
ATOM 1620 C CA . GLN A 1 195 ? -9.059 9.582 6.283 1.00 81.81 195 GLN A CA 1
ATOM 1621 C C . GLN A 1 195 ? -7.882 8.635 5.982 1.00 81.81 195 GLN A C 1
ATOM 1623 O O . GLN A 1 195 ? -7.748 8.154 4.852 1.00 81.81 195 GLN A O 1
ATOM 1628 N N . TYR A 1 196 ? -7.048 8.312 6.975 1.00 85.12 196 TYR A N 1
ATOM 1629 C CA . TYR A 1 196 ? -5.977 7.325 6.798 1.00 85.12 196 TYR A CA 1
ATOM 1630 C C . TYR A 1 196 ? -6.516 5.908 6.703 1.00 85.12 196 TYR A C 1
ATOM 1632 O O . TYR A 1 196 ? -6.108 5.156 5.817 1.00 85.12 196 TYR A O 1
ATOM 1640 N N . PHE A 1 197 ? -7.479 5.557 7.557 1.00 85.31 197 PHE A N 1
ATOM 1641 C CA . PHE A 1 197 ? -8.184 4.286 7.439 1.00 85.31 197 PHE A CA 1
ATOM 1642 C C . PHE A 1 197 ? -8.851 4.144 6.060 1.00 85.31 197 PHE A C 1
ATOM 1644 O O . PHE A 1 197 ? -8.651 3.139 5.378 1.00 85.31 197 PHE A O 1
ATOM 1651 N N . ASP A 1 198 ? -9.562 5.178 5.609 1.00 81.38 198 ASP A N 1
ATOM 1652 C CA . ASP A 1 198 ? -10.176 5.236 4.280 1.00 81.38 198 ASP A CA 1
ATOM 1653 C C . ASP A 1 198 ? -9.130 5.046 3.164 1.00 81.38 198 ASP A C 1
ATOM 1655 O O . ASP A 1 198 ? -9.299 4.222 2.264 1.00 81.38 198 ASP A O 1
ATOM 1659 N N . SER A 1 199 ? -7.970 5.698 3.276 1.00 82.50 199 SER A N 1
ATOM 1660 C CA . SER A 1 199 ? -6.868 5.535 2.316 1.00 82.50 199 SER A CA 1
ATOM 1661 C C . SER A 1 199 ? -6.351 4.094 2.232 1.00 82.50 199 SER A C 1
ATOM 1663 O O . SER A 1 199 ? -6.075 3.610 1.131 1.00 82.50 199 SER A O 1
ATOM 1665 N N . ILE A 1 200 ? -6.266 3.379 3.360 1.00 85.75 200 ILE A N 1
ATOM 1666 C CA . ILE A 1 200 ? -5.892 1.955 3.400 1.00 85.75 200 ILE A CA 1
ATOM 1667 C C . ILE A 1 200 ? -6.955 1.100 2.699 1.00 85.75 200 ILE A C 1
ATOM 1669 O O . ILE A 1 200 ? -6.613 0.237 1.885 1.00 85.75 200 ILE A O 1
ATOM 1673 N N . VAL A 1 201 ? -8.243 1.346 2.966 1.00 80.38 201 VAL A N 1
ATOM 1674 C CA . VAL A 1 201 ? -9.351 0.609 2.332 1.00 80.38 201 VAL A CA 1
ATOM 1675 C C . VAL A 1 201 ? -9.331 0.804 0.817 1.00 80.38 201 VAL A C 1
ATOM 1677 O O . VAL A 1 201 ? -9.355 -0.171 0.062 1.00 80.38 201 VAL A O 1
ATOM 1680 N N . GLN A 1 202 ? -9.235 2.052 0.358 1.00 76.62 202 GLN A N 1
ATOM 1681 C CA . GLN A 1 202 ? -9.181 2.375 -1.068 1.00 76.62 202 GLN A CA 1
ATOM 1682 C C . GLN A 1 202 ? -7.933 1.779 -1.727 1.00 76.62 202 GLN A C 1
ATOM 1684 O O . GLN A 1 202 ? -8.010 1.195 -2.810 1.00 76.62 202 GLN A O 1
ATOM 1689 N N . GLY A 1 203 ? -6.800 1.852 -1.031 1.00 79.00 203 GLY A N 1
ATOM 1690 C CA . GLY A 1 203 ? -5.546 1.218 -1.403 1.00 79.00 203 GLY A CA 1
ATOM 1691 C C . GLY A 1 203 ? -5.648 -0.288 -1.631 1.00 79.00 203 GLY A C 1
ATOM 1692 O O . GLY A 1 203 ? -5.161 -0.782 -2.642 1.00 79.00 203 GLY A O 1
ATOM 1693 N N . ASN A 1 204 ? -6.339 -1.014 -0.749 1.00 77.75 204 ASN A N 1
ATOM 1694 C CA . ASN A 1 204 ? -6.561 -2.462 -0.866 1.00 77.75 204 ASN A CA 1
ATOM 1695 C C . ASN A 1 204 ? -7.313 -2.829 -2.159 1.00 77.75 204 ASN A C 1
ATOM 1697 O O . ASN A 1 204 ? -7.005 -3.804 -2.856 1.00 77.75 204 ASN A O 1
ATOM 1701 N N . ILE A 1 205 ? -8.274 -1.997 -2.549 1.00 73.38 205 ILE A N 1
ATOM 1702 C CA . ILE A 1 205 ? -9.037 -2.219 -3.780 1.00 73.38 205 ILE A CA 1
ATOM 1703 C C . ILE A 1 205 ? -8.177 -1.929 -5.003 1.00 73.38 205 ILE A C 1
ATOM 1705 O O . ILE A 1 205 ? -8.170 -2.707 -5.956 1.00 73.38 205 ILE A O 1
ATOM 1709 N N . LEU A 1 206 ? -7.408 -0.841 -4.958 1.00 76.25 206 LEU A N 1
ATOM 1710 C CA . LEU A 1 206 ? -6.447 -0.512 -6.003 1.00 76.25 206 LEU A CA 1
ATOM 1711 C C . LEU A 1 206 ? -5.373 -1.595 -6.135 1.00 76.25 206 LEU A C 1
ATOM 1713 O O . LEU A 1 206 ? -5.029 -1.970 -7.251 1.00 76.25 206 LEU A O 1
ATOM 1717 N N . ALA A 1 207 ? -4.903 -2.175 -5.033 1.00 73.62 207 ALA A N 1
ATOM 1718 C CA . ALA A 1 207 ? -3.995 -3.316 -5.067 1.00 73.62 207 ALA A CA 1
ATOM 1719 C C . ALA A 1 207 ? -4.628 -4.517 -5.773 1.00 73.62 207 ALA A C 1
ATOM 1721 O O . ALA A 1 207 ? -3.976 -5.177 -6.574 1.00 73.62 207 ALA A O 1
ATOM 1722 N N . SER A 1 208 ? -5.926 -4.749 -5.555 1.00 69.12 208 SER A N 1
ATOM 1723 C CA . SER A 1 208 ? -6.671 -5.809 -6.241 1.00 69.12 208 SER A CA 1
ATOM 1724 C C . SER A 1 208 ? -6.775 -5.580 -7.759 1.00 69.12 208 SER A C 1
ATOM 1726 O O . SER A 1 208 ? -6.952 -6.545 -8.502 1.00 69.12 208 SER A O 1
ATOM 1728 N N . SER A 1 209 ? -6.614 -4.337 -8.240 1.00 69.44 209 SER A N 1
ATOM 1729 C CA . SER A 1 209 ? -6.655 -4.022 -9.676 1.00 69.44 209 SER A CA 1
ATOM 1730 C C . SER A 1 209 ? -5.537 -4.693 -10.479 1.00 69.44 209 SER A C 1
ATOM 1732 O O . SER A 1 209 ? -5.715 -4.960 -11.664 1.00 69.44 209 SER A O 1
ATOM 1734 N N . ILE A 1 210 ? -4.411 -5.039 -9.842 1.00 65.56 210 ILE A N 1
ATOM 1735 C CA . ILE A 1 210 ? -3.272 -5.675 -10.518 1.00 65.56 210 ILE A CA 1
ATOM 1736 C C . ILE A 1 210 ? -3.598 -7.071 -11.064 1.00 65.56 210 ILE A C 1
ATOM 1738 O O . ILE A 1 210 ? -2.962 -7.532 -12.009 1.00 65.56 210 ILE A O 1
ATOM 1742 N N . TYR A 1 211 ? -4.608 -7.724 -10.484 1.00 61.03 211 TYR A N 1
ATOM 1743 C CA . TYR A 1 211 ? -5.103 -9.032 -10.910 1.00 61.03 211 TYR A CA 1
ATOM 1744 C C . TYR A 1 211 ? -6.191 -8.931 -11.979 1.00 61.03 211 TYR A C 1
ATOM 1746 O O . TYR A 1 211 ? -6.672 -9.954 -12.467 1.00 61.03 211 TYR A O 1
ATOM 1754 N N . LEU A 1 212 ? -6.600 -7.714 -12.342 1.00 54.31 212 LEU A N 1
ATOM 1755 C CA . LEU A 1 212 ? -7.563 -7.516 -13.408 1.00 54.31 212 LEU A CA 1
ATOM 1756 C C . LEU A 1 212 ? -6.851 -7.642 -14.755 1.00 54.31 212 LEU A C 1
ATOM 1758 O O . LEU A 1 212 ? -5.792 -7.029 -14.948 1.00 54.31 212 LEU A O 1
ATOM 1762 N N . PRO A 1 213 ? -7.412 -8.425 -15.695 1.00 46.88 213 PRO A N 1
ATOM 1763 C CA . PRO A 1 213 ? -6.895 -8.464 -17.051 1.00 46.88 213 PRO A CA 1
ATOM 1764 C C . PRO A 1 213 ? -6.914 -7.049 -17.631 1.00 46.88 213 PRO A C 1
ATOM 1766 O O . PRO A 1 213 ? -7.837 -6.279 -17.363 1.00 46.88 213 PRO A O 1
ATOM 1769 N N . ASP A 1 214 ? -5.880 -6.716 -18.406 1.00 45.66 214 ASP A N 1
ATOM 1770 C CA . ASP A 1 214 ? -5.721 -5.407 -19.038 1.00 45.66 214 ASP A CA 1
ATOM 1771 C C . ASP A 1 214 ? -7.011 -5.047 -19.789 1.00 45.66 214 ASP A C 1
ATOM 1773 O O . ASP A 1 214 ? -7.338 -5.648 -20.815 1.00 45.66 214 ASP A O 1
ATOM 1777 N N . VAL A 1 215 ? -7.785 -4.103 -19.246 1.00 42.78 215 VAL A N 1
ATOM 1778 C CA . VAL A 1 215 ? -9.099 -3.697 -19.779 1.00 42.78 215 VAL A CA 1
ATOM 1779 C C . VAL A 1 215 ? -9.005 -3.121 -21.195 1.00 42.78 215 VAL A C 1
ATOM 1781 O O . VAL A 1 215 ? -10.021 -3.038 -21.879 1.00 42.78 215 VAL A O 1
ATOM 1784 N N . GLY A 1 216 ? -7.796 -2.825 -21.689 1.00 37.22 216 GLY A N 1
ATOM 1785 C CA . GLY A 1 216 ? -7.542 -2.545 -23.105 1.00 37.22 216 GLY A CA 1
ATOM 1786 C C . GLY A 1 216 ? -7.613 -3.769 -24.037 1.00 37.22 216 GLY A C 1
ATOM 1787 O O . GLY A 1 216 ? -7.547 -3.599 -25.253 1.00 37.22 216 GLY A O 1
ATOM 1788 N N . ARG A 1 217 ? -7.727 -4.997 -23.505 1.00 34.50 217 ARG A N 1
ATOM 1789 C CA . ARG A 1 217 ? -7.696 -6.273 -24.255 1.00 34.50 217 ARG A CA 1
ATOM 1790 C C . ARG A 1 217 ? -8.684 -7.345 -23.769 1.00 34.50 217 ARG A C 1
ATOM 1792 O O . ARG A 1 217 ? -8.563 -8.501 -24.176 1.00 34.50 217 ARG A O 1
ATOM 1799 N N . VAL A 1 218 ? -9.663 -7.019 -22.925 1.00 32.31 218 VAL A N 1
ATOM 1800 C CA . VAL A 1 218 ? -10.626 -8.025 -22.441 1.00 32.31 218 VAL A CA 1
ATOM 1801 C C . VAL A 1 218 ? -11.566 -8.453 -23.577 1.00 32.31 218 VAL A C 1
ATOM 1803 O O . VAL A 1 218 ? -12.511 -7.746 -23.924 1.00 32.31 218 VAL A O 1
ATOM 1806 N N . GLN A 1 219 ? -11.317 -9.636 -24.151 1.00 29.22 219 GLN A N 1
ATOM 1807 C CA . GLN A 1 219 ? -12.331 -10.377 -24.902 1.00 29.22 219 GLN A CA 1
ATOM 1808 C C . GLN A 1 219 ? -13.399 -10.903 -23.936 1.00 29.22 219 GLN A C 1
ATOM 1810 O O . GLN A 1 219 ? -13.115 -11.330 -22.819 1.00 29.22 219 GLN A O 1
ATOM 1815 N N . LYS A 1 220 ? -14.642 -10.856 -24.407 1.00 32.12 220 LYS A N 1
ATOM 1816 C CA . LYS A 1 220 ? -15.914 -10.851 -23.668 1.00 32.12 220 LYS A CA 1
ATOM 1817 C C . LYS A 1 220 ? -16.195 -12.025 -22.703 1.00 32.12 220 LYS A C 1
ATOM 1819 O O . LYS A 1 220 ? -17.220 -11.977 -22.037 1.00 32.12 220 LYS A O 1
ATOM 1824 N N . ASN A 1 221 ? -15.346 -13.055 -22.602 1.00 30.30 221 ASN A N 1
ATOM 1825 C CA . ASN A 1 221 ? -15.787 -14.389 -22.160 1.00 30.30 221 ASN A CA 1
ATOM 1826 C C . ASN A 1 221 ? -14.965 -15.100 -21.059 1.00 30.30 221 ASN A C 1
ATOM 1828 O O . ASN A 1 221 ? -15.152 -16.299 -20.887 1.00 30.30 221 ASN A O 1
ATOM 1832 N N . SER A 1 222 ? -14.085 -14.452 -20.284 1.00 27.97 222 SER A N 1
ATOM 1833 C CA . SER A 1 222 ? -13.251 -15.209 -19.317 1.00 27.97 222 SER A CA 1
ATOM 1834 C C . SER A 1 222 ? -13.072 -14.575 -17.933 1.00 27.97 222 SER A C 1
ATOM 1836 O O . SER A 1 222 ? -11.950 -14.432 -17.450 1.00 27.97 222 SER A O 1
ATOM 1838 N N . LEU A 1 223 ? -14.169 -14.221 -17.264 1.00 39.03 223 LEU A N 1
ATOM 1839 C CA . LEU A 1 223 ? -14.155 -13.916 -15.829 1.00 39.03 223 LEU A CA 1
ATOM 1840 C C . LEU A 1 223 ? -15.035 -14.935 -15.098 1.00 39.03 223 LEU A C 1
ATOM 1842 O O . LEU A 1 223 ? -16.259 -14.858 -15.161 1.00 39.03 223 LEU A O 1
ATOM 1846 N N . THR A 1 224 ? -14.420 -15.894 -14.402 1.00 33.53 224 THR A N 1
ATOM 1847 C CA . THR A 1 224 ? -15.131 -16.710 -13.408 1.00 33.53 224 THR A CA 1
ATOM 1848 C C . THR A 1 224 ? -15.399 -15.854 -12.164 1.00 33.53 224 THR A C 1
ATOM 1850 O O . THR A 1 224 ? -14.467 -15.227 -11.649 1.00 33.53 224 THR A O 1
ATOM 1853 N N . PRO A 1 225 ? -16.647 -15.789 -11.674 1.00 38.44 225 PRO A N 1
ATOM 1854 C CA . PRO A 1 225 ? -17.059 -14.804 -10.687 1.00 38.44 225 PRO A CA 1
ATOM 1855 C C . PRO A 1 225 ? -16.664 -15.235 -9.272 1.00 38.44 225 PRO A C 1
ATOM 1857 O O . PRO A 1 225 ? -17.348 -16.034 -8.643 1.00 38.44 225 PRO A O 1
ATOM 1860 N N . ASN A 1 226 ? -15.590 -14.658 -8.735 1.00 37.31 226 ASN A N 1
ATOM 1861 C CA . ASN A 1 226 ? -15.434 -14.564 -7.285 1.00 37.31 226 ASN A CA 1
ATOM 1862 C C . ASN A 1 226 ? -16.136 -13.266 -6.845 1.00 37.31 226 ASN A C 1
ATOM 1864 O O . ASN A 1 226 ? -15.753 -12.176 -7.279 1.00 37.31 226 ASN A O 1
ATOM 1868 N N . SER A 1 227 ? -17.199 -13.364 -6.043 1.00 45.75 227 SER A N 1
ATOM 1869 C CA . SER A 1 227 ? -18.103 -12.244 -5.707 1.00 45.75 227 SER A CA 1
ATOM 1870 C C . SER A 1 227 ? -17.375 -11.038 -5.090 1.00 45.75 227 SER A C 1
ATOM 1872 O O . SER A 1 227 ? -17.705 -9.888 -5.384 1.00 45.75 227 SER A O 1
ATOM 1874 N N . THR A 1 228 ? -16.303 -11.288 -4.335 1.00 47.19 228 THR A N 1
ATOM 1875 C CA . THR A 1 228 ? -15.413 -10.268 -3.758 1.00 47.19 228 THR A CA 1
ATOM 1876 C C . THR A 1 228 ? -14.637 -9.483 -4.815 1.00 47.19 228 THR A C 1
ATOM 1878 O O . THR A 1 228 ? -14.514 -8.262 -4.719 1.00 47.19 228 THR A O 1
ATOM 1881 N N . LEU A 1 229 ? -14.131 -10.167 -5.845 1.00 44.47 229 LEU A N 1
ATOM 1882 C CA . LEU A 1 229 ? -13.413 -9.544 -6.958 1.00 44.47 229 LEU A CA 1
ATOM 1883 C C . LEU A 1 229 ? -14.357 -8.692 -7.799 1.00 44.47 229 LEU A C 1
ATOM 1885 O O . LEU A 1 229 ? -13.965 -7.604 -8.192 1.00 44.47 229 LEU A O 1
ATOM 1889 N N . ILE A 1 230 ? -15.600 -9.137 -8.009 1.00 46.84 230 ILE A N 1
ATOM 1890 C CA . ILE A 1 230 ? -16.621 -8.376 -8.744 1.00 46.84 230 ILE A CA 1
ATOM 1891 C C . ILE A 1 230 ? -16.991 -7.091 -8.008 1.00 46.84 230 ILE A C 1
ATOM 1893 O O . ILE A 1 230 ? -17.047 -6.038 -8.628 1.00 46.84 230 ILE A O 1
ATOM 1897 N N . LEU A 1 231 ? -17.196 -7.128 -6.691 1.00 46.97 231 LEU A N 1
ATOM 1898 C CA . LEU A 1 231 ? -17.514 -5.915 -5.928 1.00 46.97 231 LEU A CA 1
ATOM 1899 C C . LEU A 1 231 ? -16.325 -4.945 -5.871 1.00 46.97 231 LEU A C 1
ATOM 1901 O O . LEU A 1 231 ? -16.510 -3.737 -6.020 1.00 46.97 231 LEU A O 1
ATOM 1905 N N . ARG A 1 232 ? -15.096 -5.466 -5.762 1.00 48.56 232 ARG A N 1
ATOM 1906 C CA . ARG A 1 232 ? -13.864 -4.667 -5.888 1.00 48.56 232 ARG A CA 1
ATOM 1907 C C . ARG A 1 232 ? -13.685 -4.101 -7.304 1.00 48.56 232 ARG A C 1
ATOM 1909 O O . ARG A 1 232 ? -13.285 -2.952 -7.435 1.00 48.56 232 ARG A O 1
ATOM 1916 N N . LEU A 1 233 ? -14.047 -4.857 -8.342 1.00 48.81 233 LEU A N 1
ATOM 1917 C CA . LEU A 1 233 ? -14.109 -4.431 -9.748 1.00 48.81 233 LEU A CA 1
ATOM 1918 C C . LEU A 1 233 ? -15.143 -3.328 -9.965 1.00 48.81 233 LEU A C 1
ATOM 1920 O O . LEU A 1 233 ? -14.855 -2.352 -10.643 1.00 48.81 233 LEU A O 1
ATOM 1924 N N . LEU A 1 234 ? -16.337 -3.461 -9.390 1.00 49.78 234 LEU A N 1
ATOM 1925 C CA . LEU A 1 234 ? -17.412 -2.478 -9.508 1.00 49.78 234 LEU A CA 1
ATOM 1926 C C . LEU A 1 234 ? -17.062 -1.179 -8.777 1.00 49.78 234 LEU A C 1
ATOM 1928 O O . LEU A 1 234 ? -17.289 -0.104 -9.327 1.00 49.78 234 LEU A O 1
ATOM 1932 N N . TYR A 1 235 ? -16.433 -1.257 -7.599 1.00 52.12 235 TYR A N 1
ATOM 1933 C CA . TYR A 1 235 ? -15.881 -0.074 -6.937 1.00 52.12 235 TYR A CA 1
ATOM 1934 C C . TYR A 1 235 ? -14.735 0.546 -7.732 1.00 52.12 235 TYR A C 1
ATOM 1936 O O . TYR A 1 235 ? -14.711 1.754 -7.931 1.00 52.12 235 TYR A O 1
ATOM 1944 N N . PHE A 1 236 ? -13.808 -0.270 -8.237 1.00 52.31 236 PHE A N 1
ATOM 1945 C CA . PHE A 1 236 ? -12.736 0.200 -9.107 1.00 52.31 236 PHE A CA 1
ATOM 1946 C C . PHE A 1 236 ? -13.299 0.933 -10.336 1.00 52.31 236 PHE A C 1
ATOM 1948 O O . PHE A 1 236 ? -12.847 2.028 -10.659 1.00 52.31 236 PHE A O 1
ATOM 1955 N N . LEU A 1 237 ? -14.343 0.392 -10.972 1.00 49.25 237 LEU A N 1
ATOM 1956 C CA . LEU A 1 237 ? -15.045 1.032 -12.085 1.00 49.25 237 LEU A CA 1
ATOM 1957 C C . LEU A 1 237 ? -15.769 2.325 -11.664 1.00 49.25 237 LEU A C 1
ATOM 1959 O O . LEU A 1 237 ? -15.767 3.281 -12.434 1.00 49.25 237 LEU A O 1
ATOM 1963 N N . TRP A 1 238 ? -16.335 2.396 -10.456 1.00 54.66 238 TRP A N 1
ATOM 1964 C CA . TRP A 1 238 ? -16.954 3.613 -9.911 1.00 54.66 238 TRP A CA 1
ATOM 1965 C C . TRP A 1 238 ? -15.923 4.718 -9.616 1.00 54.66 238 TRP A C 1
ATOM 1967 O O . TRP A 1 238 ? -16.070 5.835 -10.109 1.00 54.66 238 TRP A O 1
ATOM 1977 N N . VAL A 1 239 ? -14.821 4.390 -8.929 1.00 48.47 239 VAL A N 1
ATOM 1978 C CA . VAL A 1 239 ? -13.680 5.301 -8.697 1.00 48.47 239 VAL A CA 1
ATOM 1979 C C . VAL A 1 239 ? -13.089 5.795 -10.022 1.00 48.47 239 VAL A C 1
ATOM 1981 O O . VAL A 1 239 ? -12.637 6.936 -10.129 1.00 48.47 239 VAL A O 1
ATOM 1984 N N . MET A 1 240 ? -13.101 4.952 -11.058 1.00 46.94 240 MET A N 1
ATOM 1985 C CA . MET A 1 240 ? -12.700 5.334 -12.413 1.00 46.94 240 MET A CA 1
ATOM 1986 C C . MET A 1 240 ? -13.698 6.286 -13.091 1.00 46.94 240 MET A C 1
ATOM 1988 O O . MET A 1 240 ? -13.285 7.162 -13.853 1.00 46.94 240 MET A O 1
ATOM 1992 N N . GLN A 1 241 ? -15.000 6.153 -12.823 1.00 44.06 241 GLN A N 1
ATOM 1993 C CA . GLN A 1 241 ? -16.052 6.968 -13.440 1.00 44.06 241 GLN A CA 1
ATOM 1994 C C . GLN A 1 241 ? -16.144 8.393 -12.882 1.00 44.06 241 GLN A C 1
ATOM 1996 O O . GLN A 1 241 ? -16.455 9.298 -13.655 1.00 44.06 241 GLN A O 1
ATOM 2001 N N . GLU A 1 242 ? -15.811 8.640 -11.610 1.00 43.09 242 GLU A N 1
ATOM 2002 C CA . GLU A 1 242 ? -15.792 10.008 -11.053 1.00 43.09 242 GLU A CA 1
ATOM 2003 C C . GLU A 1 242 ? -14.782 10.942 -11.748 1.00 43.09 242 GLU A C 1
ATOM 2005 O O . GLU A 1 242 ? -14.957 12.160 -11.718 1.00 43.09 242 GLU A O 1
ATOM 2010 N N . LYS A 1 243 ? -13.761 10.404 -12.438 1.00 41.34 243 LYS A N 1
ATOM 2011 C CA . LYS A 1 243 ? -12.786 11.205 -13.208 1.00 41.34 243 LYS A CA 1
ATOM 2012 C C . LYS A 1 243 ? -12.914 11.117 -14.733 1.00 41.34 243 LYS A C 1
ATOM 2014 O O . LYS A 1 243 ? -12.257 11.887 -15.431 1.00 41.34 243 LYS A O 1
ATOM 2019 N N . LEU A 1 244 ? -13.751 10.233 -15.277 1.00 32.12 244 LEU A N 1
ATOM 2020 C CA . LEU A 1 244 ? -13.954 10.103 -16.725 1.00 32.12 244 LEU A CA 1
ATOM 2021 C C . LEU A 1 244 ? -15.244 10.814 -17.146 1.00 32.12 244 LEU A C 1
ATOM 2023 O O . LEU A 1 244 ? -16.310 10.209 -17.264 1.00 32.12 244 LEU A O 1
ATOM 2027 N N . SER A 1 245 ? -15.144 12.116 -17.430 1.00 35.28 245 SER A N 1
ATOM 2028 C CA . SER A 1 245 ? -16.214 12.872 -18.082 1.00 35.28 245 SER A CA 1
ATOM 2029 C C . SER A 1 245 ? -16.413 12.382 -19.526 1.00 35.28 245 SER A C 1
ATOM 2031 O O . SER A 1 245 ? -15.875 12.944 -20.477 1.00 35.28 245 SER A O 1
ATOM 2033 N N . SER A 1 246 ? -17.196 11.326 -19.736 1.00 41.34 246 SER A N 1
ATOM 2034 C CA . SER A 1 246 ? -17.730 11.035 -21.067 1.00 41.34 246 SER A CA 1
ATOM 2035 C C . SER A 1 246 ? -19.169 10.532 -20.988 1.00 41.34 246 SER A C 1
ATOM 2037 O O . SER A 1 246 ? -19.538 9.747 -20.114 1.00 41.34 246 SER A O 1
ATOM 2039 N N . LYS A 1 247 ? -20.003 11.015 -21.920 1.00 40.50 247 LYS A N 1
ATOM 2040 C CA . LYS A 1 247 ? -21.452 10.750 -22.010 1.00 40.50 247 LYS A CA 1
ATOM 2041 C C . LYS A 1 247 ? -21.816 9.257 -21.997 1.00 40.50 247 LYS A C 1
ATOM 2043 O O . LYS A 1 247 ? -22.910 8.920 -21.558 1.00 40.50 247 LYS A O 1
ATOM 2048 N N . HIS A 1 248 ? -20.906 8.372 -22.405 1.00 38.88 248 HIS A N 1
ATOM 2049 C CA . HIS A 1 248 ? -21.125 6.923 -22.424 1.00 38.88 248 HIS A CA 1
ATOM 2050 C C . HIS A 1 248 ? -21.119 6.287 -21.021 1.00 38.88 248 HIS A C 1
ATOM 2052 O O . HIS A 1 248 ? -21.834 5.312 -20.795 1.00 38.88 248 HIS A O 1
ATOM 2058 N N . ALA A 1 249 ? -20.412 6.875 -20.047 1.00 38.78 249 ALA A N 1
ATOM 2059 C CA . ALA A 1 249 ? -20.366 6.369 -18.671 1.00 38.78 249 ALA A CA 1
ATOM 2060 C C . ALA A 1 249 ? -21.714 6.512 -17.934 1.00 38.78 249 ALA A C 1
ATOM 2062 O O . ALA A 1 249 ? -22.075 5.657 -17.126 1.00 38.78 249 ALA A O 1
ATOM 2063 N N . ARG A 1 250 ? -22.511 7.543 -18.263 1.00 37.41 250 ARG A N 1
ATOM 2064 C CA . ARG A 1 250 ? -23.829 7.780 -17.640 1.00 37.41 250 ARG A CA 1
ATOM 2065 C C . ARG A 1 250 ? -24.871 6.726 -18.018 1.00 37.41 250 ARG A C 1
ATOM 2067 O O . ARG A 1 250 ? -25.688 6.369 -17.175 1.00 37.41 250 ARG A O 1
ATOM 2074 N N . SER A 1 251 ? -24.830 6.210 -19.247 1.00 35.69 251 SER A N 1
ATOM 2075 C CA . SER A 1 251 ? -25.770 5.174 -19.702 1.00 35.69 251 SER A CA 1
ATOM 2076 C C . SER A 1 251 ? -25.497 3.829 -19.012 1.00 35.69 251 SER A C 1
ATOM 2078 O O . SER A 1 251 ? -26.416 3.180 -18.512 1.00 35.69 251 SER A O 1
ATOM 2080 N N . CYS A 1 252 ? -24.217 3.469 -18.849 1.00 38.06 252 CYS A N 1
ATOM 2081 C 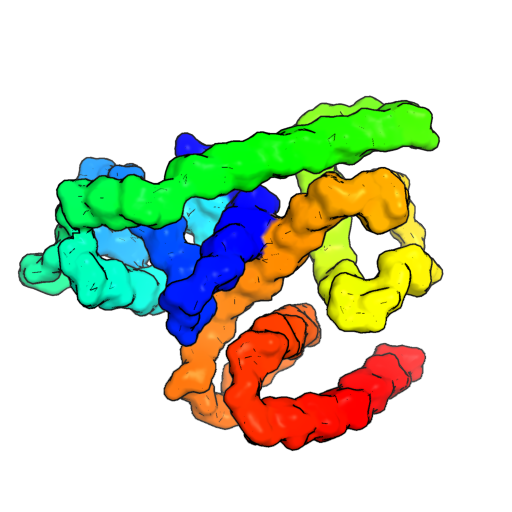CA . CYS A 1 252 ? -23.818 2.284 -18.084 1.00 38.06 252 CYS A CA 1
ATOM 2082 C C . CYS A 1 252 ? -24.174 2.397 -16.590 1.00 38.06 252 CYS A C 1
ATOM 2084 O O . CYS A 1 252 ? -24.609 1.412 -16.001 1.00 38.06 252 CYS A O 1
ATOM 2086 N N . TYR A 1 253 ? -24.057 3.588 -15.987 1.00 41.09 253 TYR A N 1
ATOM 2087 C CA . TYR A 1 253 ? -24.437 3.832 -14.588 1.00 41.09 253 TYR A CA 1
ATOM 2088 C C . TYR A 1 253 ? -25.944 3.654 -14.333 1.00 41.09 253 TYR A C 1
ATOM 2090 O O . TYR A 1 253 ? -26.336 3.050 -13.334 1.00 41.09 253 TYR A O 1
ATOM 2098 N N . TYR A 1 254 ? -26.803 4.125 -15.245 1.00 36.78 254 TYR A N 1
ATOM 2099 C CA . TYR A 1 254 ? -28.254 3.935 -15.121 1.00 36.78 254 TYR A CA 1
ATOM 2100 C C . TYR A 1 254 ? -28.664 2.470 -15.272 1.00 36.78 254 TYR A C 1
ATOM 2102 O O . TYR A 1 254 ? -29.499 1.989 -14.507 1.00 36.78 254 TYR A O 1
ATOM 2110 N N . CYS A 1 255 ? -28.028 1.740 -16.190 1.00 33.72 255 CYS A N 1
ATOM 2111 C CA . CYS A 1 255 ? -28.259 0.306 -16.333 1.00 33.72 255 CYS A CA 1
ATOM 2112 C C . CYS A 1 255 ? -27.807 -0.461 -15.071 1.00 33.72 255 CYS A C 1
ATOM 2114 O O . CYS A 1 255 ? -28.513 -1.359 -14.617 1.00 33.72 255 CYS A O 1
ATOM 2116 N N . TRP A 1 256 ? -26.688 -0.043 -14.460 1.00 41.75 256 TRP A N 1
ATOM 2117 C CA . TRP A 1 256 ? -26.084 -0.623 -13.250 1.00 41.75 256 TRP A CA 1
ATOM 2118 C C . TRP A 1 256 ? -26.900 -0.395 -11.967 1.00 41.75 256 TRP A C 1
ATOM 2120 O O . TRP A 1 256 ? -27.073 -1.323 -11.174 1.00 41.75 256 TRP A O 1
ATOM 2130 N N . LYS A 1 257 ? -27.471 0.804 -11.777 1.00 35.81 257 LYS A N 1
ATOM 2131 C CA . LYS A 1 257 ? -28.290 1.134 -10.594 1.00 35.81 257 LYS A CA 1
ATOM 2132 C C . LYS A 1 257 ? -29.531 0.236 -10.478 1.00 35.81 257 LYS A C 1
ATOM 2134 O O . LYS A 1 257 ? -29.924 -0.129 -9.376 1.00 35.81 257 LYS A O 1
ATOM 2139 N N . VAL A 1 258 ? -30.108 -0.161 -11.614 1.00 38.59 258 VAL A N 1
ATOM 2140 C CA . VAL A 1 258 ? -31.284 -1.047 -11.675 1.00 38.59 258 VAL A CA 1
ATOM 2141 C C . VAL A 1 258 ? -30.904 -2.513 -11.432 1.00 38.59 258 VAL A C 1
ATOM 2143 O O . VAL A 1 258 ? -31.650 -3.239 -10.780 1.00 38.59 258 VAL A O 1
ATOM 2146 N N . THR A 1 259 ? -29.725 -2.960 -11.880 1.00 37.91 259 THR A N 1
ATOM 2147 C CA . THR A 1 259 ? -29.310 -4.369 -11.727 1.00 37.91 259 THR A CA 1
ATOM 2148 C C . THR A 1 259 ? -28.759 -4.686 -10.338 1.00 37.91 259 THR A C 1
ATOM 2150 O O . THR A 1 259 ? -29.002 -5.774 -9.818 1.00 37.91 259 THR A O 1
ATOM 2153 N N . MET A 1 260 ? -28.035 -3.754 -9.711 1.00 35.28 260 MET A N 1
ATOM 2154 C CA . MET A 1 260 ? -27.378 -4.011 -8.425 1.00 35.28 260 MET A CA 1
ATOM 2155 C C . MET A 1 260 ? -28.362 -3.993 -7.245 1.00 35.28 260 MET A C 1
ATOM 2157 O O . MET A 1 260 ? -28.240 -4.810 -6.335 1.00 35.28 260 MET A O 1
ATOM 2161 N N . VAL A 1 261 ? -29.396 -3.142 -7.302 1.00 34.56 261 VAL A N 1
ATOM 2162 C CA . VAL A 1 261 ? -30.511 -3.178 -6.338 1.00 34.56 261 VAL A CA 1
ATOM 2163 C C . VAL A 1 261 ? -31.290 -4.495 -6.468 1.00 34.56 261 VAL A C 1
ATOM 2165 O O . VAL A 1 261 ? -31.655 -5.083 -5.456 1.00 34.56 261 VAL A O 1
ATOM 2168 N N . GLY A 1 262 ? -31.456 -5.023 -7.687 1.00 30.52 262 GLY A N 1
ATOM 2169 C CA . GLY A 1 262 ? -32.088 -6.328 -7.914 1.00 30.52 262 GLY A CA 1
ATOM 2170 C C . GLY A 1 262 ? -31.277 -7.517 -7.380 1.00 30.52 262 GLY A C 1
ATOM 2171 O O . GLY A 1 262 ? -31.833 -8.396 -6.728 1.00 30.52 262 GLY A O 1
ATOM 2172 N N . TYR A 1 263 ? -29.956 -7.538 -7.586 1.00 30.59 263 TYR A N 1
ATOM 2173 C CA . TYR A 1 263 ? -29.101 -8.652 -7.143 1.00 30.59 263 TYR A CA 1
ATOM 2174 C C . TYR A 1 263 ? -28.896 -8.715 -5.622 1.00 30.59 263 TYR A C 1
ATOM 2176 O O . TYR A 1 263 ? -28.768 -9.805 -5.061 1.00 30.59 263 TYR A O 1
ATOM 2184 N N . ILE A 1 264 ? -28.886 -7.568 -4.936 1.00 34.53 264 ILE A N 1
ATOM 2185 C CA . ILE A 1 264 ? -28.783 -7.523 -3.467 1.00 34.53 264 ILE A CA 1
ATOM 2186 C C . ILE A 1 264 ? -30.087 -8.017 -2.815 1.00 34.53 264 ILE A C 1
ATOM 2188 O O . ILE A 1 264 ? -30.044 -8.679 -1.779 1.00 34.53 264 ILE A O 1
ATOM 2192 N N . VAL A 1 265 ? -31.239 -7.772 -3.448 1.00 32.91 265 VAL A N 1
ATOM 2193 C CA . VAL A 1 265 ? -32.541 -8.273 -2.972 1.00 32.91 265 VAL A CA 1
ATOM 2194 C C . VAL A 1 265 ? -32.712 -9.770 -3.266 1.00 32.91 265 VAL A C 1
ATOM 2196 O O . VAL A 1 265 ? -33.247 -10.493 -2.435 1.00 32.91 265 VAL A O 1
ATOM 2199 N N . LEU A 1 266 ? -32.197 -10.271 -4.392 1.00 28.28 266 LEU A N 1
ATOM 2200 C CA . LEU A 1 266 ? -32.353 -11.681 -4.787 1.00 28.28 266 LEU A CA 1
ATOM 2201 C C . LEU A 1 266 ? -31.341 -12.652 -4.155 1.00 28.28 266 LEU A C 1
ATOM 2203 O O . LEU A 1 266 ? -31.562 -13.853 -4.199 1.00 28.28 266 LEU A O 1
ATOM 2207 N N . SER A 1 267 ? -30.246 -12.168 -3.561 1.00 27.39 267 SER A N 1
ATOM 2208 C CA . SER A 1 267 ? -29.258 -13.015 -2.858 1.00 27.39 267 SER A CA 1
ATOM 2209 C C . SER A 1 267 ? -29.501 -13.123 -1.346 1.00 27.39 267 SER A C 1
ATOM 2211 O O . SER A 1 267 ? -28.682 -13.693 -0.627 1.00 27.39 267 SER A O 1
ATOM 2213 N N . THR A 1 268 ? -30.616 -12.567 -0.858 1.00 32.03 268 THR A N 1
ATOM 2214 C CA . THR A 1 268 ? -31.020 -12.606 0.560 1.00 32.03 268 THR A CA 1
ATOM 2215 C C . THR A 1 268 ? -32.356 -13.318 0.809 1.00 32.03 268 THR A C 1
ATOM 2217 O O . THR A 1 268 ? -32.929 -13.175 1.891 1.00 32.03 268 THR A O 1
ATOM 2220 N N . HIS A 1 269 ? -32.799 -14.144 -0.144 1.00 30.27 269 HIS A N 1
ATOM 2221 C CA . HIS A 1 269 ? -33.872 -15.125 0.027 1.00 30.27 269 HIS A CA 1
ATOM 2222 C C . HIS A 1 269 ? -33.382 -16.534 -0.290 1.00 30.27 269 HIS A C 1
ATOM 2224 O O . HIS A 1 269 ? -32.647 -16.683 -1.291 1.00 30.27 269 HIS A O 1
#

Radius of gyration: 20.38 Å; chains: 1; bounding box: 57×31×55 Å

Organism: NCBI:txid2126343

Secondary structure (DSSP, 8-state):
----HHHHHHHHHHHHT-TT--SSGGGTHHHHHHHHHT-SSSEE-HHHHHHHHHHHH-----HHHHHHHHHHHHTTTSEEEETTEEEE-HHHHHHHHHHHTHHHHHHHHHHHHHHHHHHHHHHHHHHH-----HHHHHHHHHHHHHHHHHHHHHHHHHT--HHHHTTSSS---HHHHHHHHHHHHHHHH-HHHHHHHHHHHHHHHHHHGGGS--TTS--TT-----HHHHHHHHHHHHHHHTT---HHHHHHHHHHHHHHHHHHHHT--

pLDDT: mean 73.28, std 22.0, range [27.39, 97.25]

Foldseek 3Di:
DADEQLLLLLQLLVQVVDPPDDDLLSSCLLVLLVLCVPDPFQWDALVSSQVSCCGRHVANFDSVSSVVSVVVCVVQVQWDADPNIIGGDPVSSVVVCVVVVSVVSSVVSVVLVVVLLVLLQVLCCPPPVDHDDSVRSVVLLVVLCVVCLLVVLCCVVVVNQSVVSVPDDDPDDPSSVSNSVSLNCCVPPPVSSNVSSVSSSNSVLSSLCSPPDDPVDDDDDDDDDPPVSVSSVVSVVVVVLVPDPDPVSVVVVVVVVVVVVVVVVVVVD